Protein AF-0000000078041064 (afdb_homodimer)

Foldseek 3Di:
DKKKKDKFFDALPDDCVVVLVVCVVCVQVCAPQPQWPKKFFWWDHVVVPDPTTMTMIMTDGNDDVSVCCCVPVCVCVVVCVPRNDGDMDMWDWPDKDAAPVNQLFFKKKKDKDAQDDDPDCVPPPQDDDADDQWRIWIWTADVVRRMIIIITTGNDDDDDDPRMGMITTSGMHD/DKKKKDKFFDALPDDCVVVLVVCVVCVQVCAPQPQWPKKFFWWDHVVVPDPTTMTMIMTDGNDDVSVCCCVPVCVCVVVCVPRNDGDMDMWDWPDKDAAPVNQLFFKKKKDKDAQDDDPDCVPPPQDDDADDQWRIWIWTADVVRRMIIIITTGNDDDDDDPRMDMITTSGMHD

Organism: NCBI:txid764290

Radius of gyration: 21.57 Å; Cα contacts (8 Å, |Δi|>4): 788; chains: 2; bounding box: 42×61×49 Å

pLDDT: mean 96.87, std 2.4, range [86.88, 98.94]

Solvent-accessible surface area (backbone atoms only — not comparable to full-atom values): 18242 Å² total; per-residue (Å²): 68,40,34,37,35,38,78,40,80,41,58,82,82,55,66,62,63,55,57,53,50,50,42,71,74,48,43,70,76,48,43,64,38,66,42,45,58,33,35,39,40,26,33,26,42,38,94,78,74,38,95,43,21,32,48,40,39,40,36,36,24,64,37,34,65,30,53,48,42,39,54,37,62,45,64,40,20,60,51,25,63,76,72,42,76,70,53,34,43,62,24,46,35,78,44,78,47,70,45,96,63,33,85,58,41,34,24,36,36,43,39,74,39,76,57,72,88,54,62,56,39,50,80,55,80,78,78,79,83,83,55,89,79,43,28,29,36,40,29,28,34,29,56,51,76,29,34,36,39,40,38,40,26,15,59,58,84,71,84,85,51,88,90,39,46,65,28,42,44,78,45,75,22,67,67,39,36,38,35,38,78,40,82,41,58,84,82,54,67,64,63,56,57,54,50,51,42,71,74,49,43,70,74,47,44,62,39,67,43,45,58,33,37,39,40,27,34,27,42,38,94,75,72,39,95,42,22,31,49,40,39,39,35,35,23,64,37,35,66,31,53,48,42,38,53,38,62,46,66,40,23,60,51,26,64,74,73,41,76,69,54,34,42,62,23,44,34,78,44,78,47,70,46,95,62,33,84,57,40,34,24,37,34,43,39,75,42,78,56,71,87,54,62,56,39,52,80,55,80,76,77,77,84,82,54,88,78,43,28,29,37,41,29,27,34,27,56,51,76,30,34,36,40,40,38,39,25,16,59,58,85,70,84,85,50,89,89,38,48,65,29,41,45,78,45,75,24,67

Nearest PDB structures (foldseek):
  3bgu-assembly1_A  TM=6.577E-01  e=6.440E-01  Thermobifida fusca YX
  5b0e-assembly1_A  TM=5.301E-01  e=2.587E-01  Cannabis sativa
  5b08-assembly1_A  TM=5.324E-01  e=4.575E-01  Cannabis sativa
  1q53-assembly1_B  TM=5.868E-01  e=1.697E+00  Arabidopsis thaliana
  4cyu-assembly1_A  TM=3.128E-01  e=1.796E+00  Staphylococcus aureus

InterPro domains:
  IPR032349 Protein of unknown function DUF4865 [PF16157] (1-173)

Secondary structure (DSSP, 8-state):
-EEEE--EEE-TT--THHHHHHHHHHGGGGTT-TTEEEEEEEEE-GGGT-SSEEE--EEEESSHHHHHHHHHSSTTHHHHHHH-S---EEEEEEEEEE-TTGGG--EEEEEEEE----S-STTS----PPPTTEEEEEEEEETTTTEEEEEEEESSPPPP-TT-EEEEEEEEE-/-EEEE--EEE-TT--THHHHHHHHHHGGGGTT-TTEEEEEEEEE-GGGT-SSEEE--EEEESSHHHHHHHHHSSTTHHHHHHH-S---EEEEEEEEEE-TTGGG--EEEEEEEE----S-STTS----PPPTTEEEEEEEEETTTTEEEEEEEESSPPPP-TT-EEEEEEEEE-

Sequence (348 aa):
MQAMQYHITLPSDYDMVIIRQRVGQTGHLMDGFPGLLFKAFLIGEKAQGEQHNSYCPLYVWQDDKGMTDFIFNGYFDNILRDFGWRPIEIGVTASVVLKENFEASKFVTLEVIDIASTESLESFPLHEKIQEEELGKVISYNPDKWKKNIFTFYADKPQKQENIQLFEILHISRMQAMQYHITLPSDYDMVIIRQRVGQTGHLMDGFPGLLFKAFLIGEKAQGEQHNSYCPLYVWQDDKGMTDFIFNGYFDNILRDFGWRPIEIGVTASVVLKENFEASKFVTLEVIDIASTESLESFPLHEKIQEEELGKVISYNPDKWKKNIFTFYADKPQKQENIQLFEILHISR

Structure (mmCIF, N/CA/C/O backbone):
data_AF-0000000078041064-model_v1
#
loop_
_entity.id
_entity.type
_entity.pdbx_description
1 polymer 'Petrobactin biosynthesis protein AsbA'
#
loop_
_atom_site.group_PDB
_atom_site.id
_atom_site.type_symbol
_atom_site.label_atom_id
_atom_site.label_alt_id
_atom_site.label_comp_id
_atom_site.label_asym_id
_atom_site.label_entity_id
_atom_site.label_seq_id
_atom_site.pdbx_PDB_ins_code
_atom_site.Cartn_x
_atom_site.Cartn_y
_atom_site.Cartn_z
_atom_site.occupancy
_atom_site.B_iso_or_equiv
_atom_site.auth_seq_id
_atom_site.auth_comp_id
_atom_site.auth_asym_id
_atom_site.auth_atom_id
_atom_site.pdbx_PDB_model_num
ATOM 1 N N . MET A 1 1 ? -5.543 5.832 -6.168 1 95.5 1 MET A N 1
ATOM 2 C CA . MET A 1 1 ? -4.582 6.738 -5.547 1 95.5 1 MET A CA 1
ATOM 3 C C . MET A 1 1 ? -3.955 6.102 -4.312 1 95.5 1 MET A C 1
ATOM 5 O O . MET A 1 1 ? -4.492 5.133 -3.766 1 95.5 1 MET A O 1
ATOM 9 N N . GLN A 1 2 ? -2.732 6.598 -3.969 1 96.75 2 GLN A N 1
ATOM 10 C CA . GLN A 1 2 ? -1.995 6.09 -2.816 1 96.75 2 GLN A CA 1
ATOM 11 C C . GLN A 1 2 ? -1.749 7.195 -1.791 1 96.75 2 GLN A C 1
ATOM 13 O O . GLN A 1 2 ? -1.342 8.305 -2.148 1 96.75 2 GLN A O 1
ATOM 18 N N . ALA A 1 3 ? -2.148 6.875 -0.632 1 98.44 3 ALA A N 1
ATOM 19 C CA . ALA A 1 3 ? -1.744 7.746 0.47 1 98.44 3 ALA A CA 1
ATOM 20 C C . ALA A 1 3 ? -0.391 7.324 1.035 1 98.44 3 ALA A C 1
ATOM 22 O O . ALA A 1 3 ? -0.109 6.129 1.16 1 98.44 3 ALA A O 1
ATOM 23 N N . MET A 1 4 ? 0.411 8.227 1.306 1 98.62 4 MET A N 1
ATOM 24 C CA . MET A 1 4 ? 1.755 8.016 1.835 1 98.62 4 MET A CA 1
ATOM 25 C C . MET A 1 4 ? 2.047 8.969 2.988 1 98.62 4 MET A C 1
ATOM 27 O O . MET A 1 4 ? 1.776 10.164 2.891 1 98.62 4 MET A O 1
ATOM 31 N N . GLN A 1 5 ? 2.506 8.43 4.074 1 98.69 5 GLN A N 1
ATOM 32 C CA . GLN A 1 5 ? 2.84 9.258 5.227 1 98.69 5 GLN A CA 1
ATOM 33 C C . GLN A 1 5 ? 4.023 8.68 5.996 1 98.69 5 GLN A C 1
ATOM 35 O O . GLN A 1 5 ? 4.148 7.461 6.129 1 98.69 5 GLN A O 1
ATOM 40 N N . TYR A 1 6 ? 4.883 9.5 6.418 1 98.12 6 TYR A N 1
ATOM 41 C CA . TYR A 1 6 ? 5.879 9.094 7.402 1 98.12 6 TYR A CA 1
ATOM 42 C C . TYR A 1 6 ? 5.832 10 8.633 1 98.12 6 TYR A C 1
ATOM 44 O O . TYR A 1 6 ? 5.418 11.156 8.539 1 98.12 6 TYR A O 1
ATOM 52 N N . HIS A 1 7 ? 6.184 9.43 9.734 1 97.69 7 HIS A N 1
ATOM 53 C CA . HIS A 1 7 ? 6.082 10.109 11.023 1 97.69 7 HIS A CA 1
ATOM 54 C C . HIS A 1 7 ? 7.461 10.352 11.625 1 97.69 7 HIS A C 1
ATOM 56 O O . HIS A 1 7 ? 8.227 9.414 11.828 1 97.69 7 HIS A O 1
ATOM 62 N N . ILE A 1 8 ? 7.723 11.586 11.883 1 98 8 ILE A N 1
ATOM 63 C CA . ILE A 1 8 ? 8.953 11.977 12.555 1 98 8 ILE A CA 1
ATOM 64 C C . ILE A 1 8 ? 8.625 12.555 13.93 1 98 8 ILE A C 1
ATOM 66 O O . ILE A 1 8 ? 8.094 13.664 14.031 1 98 8 ILE A O 1
ATOM 70 N N . THR A 1 9 ? 8.93 11.781 14.953 1 97.94 9 THR A N 1
ATOM 71 C CA . THR A 1 9 ? 8.797 12.289 16.312 1 97.94 9 THR A CA 1
ATOM 72 C C . THR A 1 9 ? 10.023 13.109 16.703 1 97.94 9 THR A C 1
ATOM 74 O O . THR A 1 9 ? 11.156 12.68 16.484 1 97.94 9 THR A O 1
ATOM 77 N N . LEU A 1 10 ? 9.75 14.25 17.25 1 97.94 10 LEU A N 1
ATOM 78 C CA . LEU A 1 10 ? 10.82 15.164 17.625 1 97.94 10 LEU A CA 1
ATOM 79 C C . LEU A 1 10 ? 10.859 15.352 19.141 1 97.94 10 LEU A C 1
ATOM 81 O O . LEU A 1 10 ? 9.836 15.227 19.812 1 97.94 10 LEU A O 1
ATOM 85 N N . PRO A 1 11 ? 12.055 15.633 19.672 1 96.31 11 PRO A N 1
ATOM 86 C CA . PRO A 1 11 ? 12.164 15.891 21.109 1 96.31 11 PRO A CA 1
ATOM 87 C C . PRO A 1 11 ? 11.242 17.016 21.578 1 96.31 11 PRO A C 1
ATOM 89 O O . PRO A 1 11 ? 10.922 17.922 20.797 1 96.31 11 PRO A O 1
ATOM 92 N N . SER A 1 12 ? 10.859 16.922 22.844 1 95.38 12 SER A N 1
ATOM 93 C CA . SER A 1 12 ? 9.938 17.906 23.391 1 95.38 12 SER A CA 1
ATOM 94 C C . SER A 1 12 ? 10.531 19.312 23.359 1 95.38 12 SER A C 1
ATOM 96 O O . SER A 1 12 ? 9.797 20.297 23.312 1 95.38 12 SER A O 1
ATOM 98 N N . ASP A 1 13 ? 11.836 19.359 23.438 1 95.88 13 ASP A N 1
ATOM 99 C CA . ASP A 1 13 ? 12.5 20.656 23.469 1 95.88 13 ASP A CA 1
ATOM 100 C C . ASP A 1 13 ? 13 21.062 22.094 1 95.88 13 ASP A C 1
ATOM 102 O O . ASP A 1 13 ? 13.758 22.031 21.953 1 95.88 13 ASP A O 1
ATOM 106 N N . TYR A 1 14 ? 12.695 20.234 21.094 1 97.62 14 TYR A N 1
ATOM 107 C CA . TYR A 1 14 ? 13.062 20.609 19.734 1 97.62 14 TYR A CA 1
ATOM 108 C C . TYR A 1 14 ? 12.453 21.953 19.344 1 97.62 14 TYR A C 1
ATOM 110 O O . TYR A 1 14 ? 11.281 22.219 19.625 1 97.62 14 TYR A O 1
ATOM 118 N N . ASP A 1 15 ? 13.203 22.859 18.766 1 97.56 15 ASP A N 1
ATOM 119 C CA . ASP A 1 15 ? 12.711 24.156 18.297 1 97.56 15 ASP A CA 1
ATOM 120 C C . ASP A 1 15 ? 11.906 24 17 1 97.56 15 ASP A C 1
ATOM 122 O O . ASP A 1 15 ? 12.477 23.938 15.914 1 97.56 15 ASP A O 1
ATOM 126 N N . MET A 1 16 ? 10.641 24.047 17.078 1 97.94 16 MET A N 1
ATOM 127 C CA . MET A 1 16 ? 9.75 23.781 15.953 1 97.94 16 MET A CA 1
ATOM 128 C C . MET A 1 16 ? 9.805 24.891 14.922 1 97.94 16 MET A C 1
ATOM 130 O O . MET A 1 16 ? 9.336 24.734 13.797 1 97.94 16 MET A O 1
ATOM 134 N N . VAL A 1 17 ? 10.414 26.016 15.25 1 98.12 17 VAL A N 1
ATOM 135 C CA . VAL A 1 17 ? 10.641 27.094 14.289 1 98.12 17 VAL A CA 1
ATOM 136 C C . VAL A 1 17 ? 11.5 26.594 13.141 1 98.12 17 VAL A C 1
ATOM 138 O O . VAL A 1 17 ? 11.32 27 11.992 1 98.12 17 VAL A O 1
ATOM 141 N N . ILE A 1 18 ? 12.359 25.672 13.43 1 98.12 18 ILE A N 1
ATOM 142 C CA . ILE A 1 18 ? 13.242 25.109 12.422 1 98.12 18 ILE A CA 1
ATOM 143 C C . ILE A 1 18 ? 12.422 24.406 11.344 1 98.12 18 ILE A C 1
ATOM 145 O O . ILE A 1 18 ? 12.672 24.578 10.148 1 98.12 18 ILE A O 1
ATOM 149 N N . ILE A 1 19 ? 11.445 23.641 11.727 1 98.25 19 ILE A N 1
ATOM 150 C CA . ILE A 1 19 ? 10.594 22.938 10.766 1 98.25 19 ILE A CA 1
ATOM 151 C C . ILE A 1 19 ? 9.781 23.953 9.969 1 98.25 19 ILE A C 1
ATOM 153 O O . ILE A 1 19 ? 9.648 23.828 8.75 1 98.25 19 ILE A O 1
ATOM 157 N N . ARG A 1 20 ? 9.211 24.969 10.672 1 98.5 20 ARG A N 1
ATOM 158 C CA . ARG A 1 20 ? 8.414 25.984 10.016 1 98.5 20 ARG A CA 1
ATOM 159 C C . ARG A 1 20 ? 9.234 26.719 8.953 1 98.5 20 ARG A C 1
ATOM 161 O O . ARG A 1 20 ? 8.75 26.969 7.852 1 98.5 20 ARG A O 1
ATOM 168 N N . GLN A 1 21 ? 10.469 27.016 9.297 1 98.31 21 GLN A N 1
ATOM 169 C CA . GLN A 1 21 ? 11.352 27.703 8.359 1 98.31 21 GLN A CA 1
ATOM 170 C C . GLN A 1 21 ? 11.695 26.812 7.172 1 98.31 21 GLN A C 1
ATOM 172 O O . GLN A 1 21 ? 11.688 27.266 6.023 1 98.31 21 GLN A O 1
ATOM 177 N N . ARG A 1 22 ? 12.008 25.562 7.484 1 97.06 22 ARG A N 1
ATOM 178 C CA . ARG A 1 22 ? 12.297 24.609 6.426 1 97.06 22 ARG A CA 1
ATOM 179 C C . ARG A 1 22 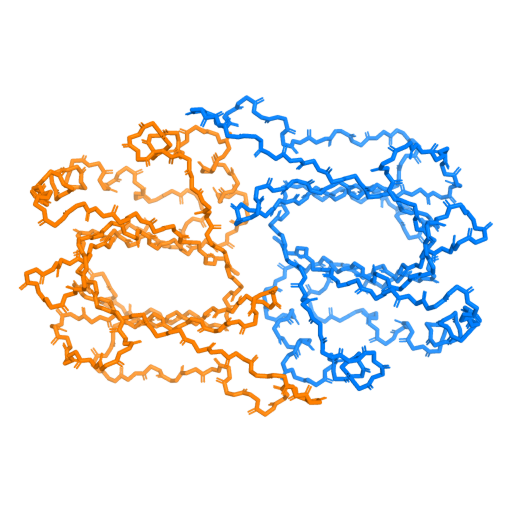? 11.156 24.547 5.414 1 97.06 22 ARG A C 1
ATOM 181 O O . ARG A 1 22 ? 11.383 24.641 4.207 1 97.06 22 ARG A O 1
ATOM 188 N N . VAL A 1 23 ? 9.945 24.422 5.887 1 98.25 23 VAL A N 1
ATOM 189 C CA . VAL A 1 23 ? 8.781 24.297 5.023 1 98.25 23 VAL A CA 1
ATOM 190 C C . VAL A 1 23 ? 8.516 25.609 4.305 1 98.25 23 VAL A C 1
ATOM 192 O O . VAL A 1 23 ? 8.172 25.625 3.121 1 98.25 23 VAL A O 1
ATOM 195 N N . GLY A 1 24 ? 8.625 26.703 5.027 1 98.12 24 GLY A N 1
ATOM 196 C CA . GLY A 1 24 ? 8.477 28 4.41 1 98.12 24 GLY A CA 1
ATOM 197 C C . GLY A 1 24 ? 9.406 28.219 3.234 1 98.12 24 GLY A C 1
ATOM 198 O O . GLY A 1 24 ? 9.031 28.844 2.242 1 98.12 24 GLY A O 1
ATOM 199 N N . GLN A 1 25 ? 10.594 27.656 3.27 1 97.25 25 GLN A N 1
ATOM 200 C CA . GLN A 1 25 ? 11.625 27.875 2.26 1 97.25 25 GLN A CA 1
ATOM 201 C C . GLN A 1 25 ? 11.5 26.859 1.123 1 97.25 25 GLN A C 1
ATOM 203 O O . GLN A 1 25 ? 11.828 27.172 -0.026 1 97.25 25 GLN A O 1
ATOM 208 N N . THR A 1 26 ? 10.984 25.625 1.499 1 96.12 26 THR A N 1
ATOM 209 C CA . THR A 1 26 ? 11.148 24.578 0.501 1 96.12 26 THR A CA 1
ATOM 210 C C . THR A 1 26 ? 9.797 23.969 0.142 1 96.12 26 THR A C 1
ATOM 212 O O . THR A 1 26 ? 9.703 23.156 -0.781 1 96.12 26 THR A O 1
ATOM 215 N N . GLY A 1 27 ? 8.766 24.344 0.894 1 97 27 GLY A N 1
ATOM 216 C CA . GLY A 1 27 ? 7.469 23.719 0.647 1 97 27 GLY A CA 1
ATOM 217 C C . GLY A 1 27 ? 7.012 23.859 -0.792 1 97 27 GLY A C 1
ATOM 218 O O . GLY A 1 27 ? 6.504 22.891 -1.379 1 97 27 GLY A O 1
ATOM 219 N N . HIS A 1 28 ? 7.277 25 -1.454 1 97.12 28 HIS A N 1
ATOM 220 C CA . HIS A 1 28 ? 6.801 25.312 -2.795 1 97.12 28 HIS A CA 1
ATOM 221 C C . HIS A 1 28 ? 7.453 24.422 -3.842 1 97.12 28 HIS A C 1
ATOM 223 O O . HIS A 1 28 ? 6.961 24.312 -4.969 1 97.12 28 HIS A O 1
ATOM 229 N N . LEU A 1 29 ? 8.547 23.75 -3.502 1 96.5 29 LEU A N 1
ATOM 230 C CA . LEU A 1 29 ? 9.258 22.891 -4.445 1 96.5 29 LEU A CA 1
ATOM 231 C C . LEU A 1 29 ? 8.406 21.688 -4.828 1 96.5 29 LEU A C 1
ATOM 233 O O . LEU A 1 29 ? 8.648 21.047 -5.855 1 96.5 29 LEU A O 1
ATOM 237 N N . MET A 1 30 ? 7.379 21.344 -4.023 1 97.56 30 MET A N 1
ATOM 238 C CA . MET A 1 30 ? 6.516 20.203 -4.301 1 97.56 30 MET A CA 1
ATOM 239 C C . MET A 1 30 ? 5.297 20.625 -5.109 1 97.56 30 MET A C 1
ATOM 241 O O . MET A 1 30 ? 4.5 19.781 -5.523 1 97.56 30 MET A O 1
ATOM 245 N N . ASP A 1 31 ? 5.145 21.969 -5.324 1 98.19 31 ASP A N 1
ATOM 246 C CA . ASP A 1 31 ? 4.027 22.438 -6.141 1 98.19 31 ASP A CA 1
ATOM 247 C C . ASP A 1 31 ? 4.129 21.906 -7.566 1 98.19 31 ASP A C 1
ATOM 249 O O . ASP A 1 31 ? 5.156 22.078 -8.227 1 98.19 31 ASP A O 1
ATOM 253 N N . GLY A 1 32 ? 3.098 21.25 -8.039 1 97.38 32 GLY A N 1
ATOM 254 C CA . GLY A 1 32 ? 3.059 20.766 -9.414 1 97.38 32 GLY A CA 1
ATOM 255 C C . GLY A 1 32 ? 3.883 19.5 -9.625 1 97.38 32 GLY A C 1
ATOM 256 O O . GLY A 1 32 ? 4.191 19.141 -10.758 1 97.38 32 GLY A O 1
ATOM 257 N N . PHE A 1 33 ? 4.297 18.891 -8.555 1 97.81 33 PHE A N 1
ATOM 258 C CA . PHE A 1 33 ? 5.062 17.656 -8.711 1 97.81 33 PHE A CA 1
ATOM 259 C C . PHE A 1 33 ? 4.27 16.609 -9.492 1 97.81 33 PHE A C 1
ATOM 261 O O . PHE A 1 33 ? 3.111 16.344 -9.164 1 97.81 33 PHE A O 1
ATOM 268 N N . PRO A 1 34 ? 4.887 16.031 -10.492 1 97.62 34 PRO A N 1
ATOM 269 C CA . PRO A 1 34 ? 4.141 15.109 -11.352 1 97.62 34 PRO A CA 1
ATOM 270 C C . PRO A 1 34 ? 3.502 13.961 -10.562 1 97.62 34 PRO A C 1
ATOM 272 O O . PRO A 1 34 ? 4.18 13.305 -9.773 1 97.62 34 PRO A O 1
ATOM 275 N N . GLY A 1 35 ? 2.197 13.781 -10.812 1 97.5 35 GLY A N 1
ATOM 276 C CA . GLY A 1 35 ? 1.48 12.656 -10.234 1 97.5 35 GLY A CA 1
ATOM 277 C C . GLY A 1 35 ? 0.995 12.93 -8.82 1 97.5 35 GLY A C 1
ATOM 278 O O . GLY A 1 35 ? 0.331 12.078 -8.219 1 97.5 35 GLY A O 1
ATOM 279 N N . LEU A 1 36 ? 1.337 14.039 -8.266 1 98.25 36 LEU A N 1
ATOM 280 C CA . LEU A 1 36 ? 0.938 14.398 -6.906 1 98.25 36 LEU A CA 1
ATOM 281 C C . LEU A 1 36 ? -0.43 15.07 -6.906 1 98.25 36 LEU A C 1
ATOM 283 O O . LEU A 1 36 ? -0.639 16.062 -7.609 1 98.25 36 LEU A O 1
ATOM 287 N N . LEU A 1 37 ? -1.385 14.469 -6.207 1 98.56 37 LEU A N 1
ATOM 288 C CA . LEU A 1 37 ? -2.631 15.195 -5.988 1 98.56 37 LEU A CA 1
ATOM 289 C C . LEU A 1 37 ? -2.426 16.359 -5.016 1 98.56 37 LEU A C 1
ATOM 291 O O . LEU A 1 37 ? -2.746 17.5 -5.332 1 98.56 37 LEU A O 1
ATOM 295 N N . PHE A 1 38 ? -1.841 16.016 -3.826 1 98.75 38 PHE A N 1
ATOM 296 C CA . PHE A 1 38 ? -1.402 17.062 -2.918 1 98.75 38 PHE A CA 1
ATOM 297 C C . PHE A 1 38 ? -0.439 16.516 -1.873 1 98.75 38 PHE A C 1
ATOM 299 O O . PHE A 1 38 ? -0.372 15.305 -1.664 1 98.75 38 PHE A O 1
ATOM 306 N N . LYS A 1 39 ? 0.346 17.328 -1.323 1 98.81 39 LYS A N 1
ATOM 307 C CA . LYS A 1 39 ? 1.135 17.125 -0.113 1 98.81 39 LYS A CA 1
ATOM 308 C C . LYS A 1 39 ? 0.769 18.125 0.968 1 98.81 39 LYS A C 1
ATOM 310 O O . LYS A 1 39 ? 0.708 19.328 0.705 1 98.81 39 LYS A O 1
ATOM 315 N N . ALA A 1 40 ? 0.437 17.703 2.156 1 98.94 40 ALA A N 1
ATOM 316 C CA . ALA A 1 40 ? 0.242 18.562 3.324 1 98.94 40 ALA A CA 1
ATOM 317 C C . ALA A 1 40 ? 1.405 18.422 4.301 1 98.94 40 ALA A C 1
ATOM 319 O O . ALA A 1 40 ? 1.693 17.328 4.785 1 98.94 40 ALA A O 1
ATOM 320 N N . PHE A 1 41 ? 2.08 19.531 4.512 1 98.88 41 PHE A N 1
ATOM 321 C CA . PHE A 1 41 ? 3.16 19.578 5.492 1 98.88 41 PHE A CA 1
ATOM 322 C C . PHE A 1 41 ? 2.605 19.719 6.902 1 98.88 41 PHE A C 1
ATOM 324 O O . PHE A 1 41 ? 2.166 20.797 7.297 1 98.88 41 PHE A O 1
ATOM 331 N N . LEU A 1 42 ? 2.717 18.625 7.664 1 98.88 42 LEU A N 1
ATOM 332 C CA . LEU A 1 42 ? 1.982 18.547 8.922 1 98.88 42 LEU A CA 1
ATOM 333 C C . LEU A 1 42 ? 2.938 18.547 10.109 1 98.88 42 LEU A C 1
ATOM 335 O O . LEU A 1 42 ? 3.938 17.828 10.109 1 98.88 42 LEU A O 1
ATOM 339 N N . ILE A 1 43 ? 2.594 19.328 11.133 1 98.81 43 ILE A N 1
ATOM 340 C CA . ILE A 1 43 ? 3.326 19.266 12.391 1 98.81 43 ILE A CA 1
ATOM 341 C C . ILE A 1 43 ? 2.352 19.062 13.547 1 98.81 43 ILE A C 1
ATOM 343 O O . ILE A 1 43 ? 1.227 19.562 13.516 1 98.81 43 ILE A O 1
ATOM 347 N N . GLY A 1 44 ? 2.703 18.266 14.445 1 97.81 44 GLY A N 1
ATOM 348 C CA . GLY A 1 44 ? 2.104 18.172 15.766 1 97.81 44 GLY A CA 1
ATOM 349 C C . GLY A 1 44 ? 2.977 18.781 16.859 1 97.81 44 GLY A C 1
ATOM 350 O O . GLY A 1 44 ? 4.191 18.578 16.859 1 97.81 44 GLY A O 1
ATOM 351 N N . GLU A 1 45 ? 2.414 19.547 17.719 1 96.12 45 GLU A N 1
ATOM 352 C CA . GLU A 1 45 ? 3.215 20.188 18.766 1 96.12 45 GLU A CA 1
ATOM 353 C C . GLU A 1 45 ? 2.707 19.828 20.156 1 96.12 45 GLU A C 1
ATOM 355 O O . GLU A 1 45 ? 1.505 19.891 20.422 1 96.12 45 GLU A O 1
ATOM 360 N N . LYS A 1 46 ? 3.607 19.531 20.969 1 94.25 46 LYS A N 1
ATOM 361 C CA . LYS A 1 46 ? 3.283 19.266 22.359 1 94.25 46 LYS A CA 1
ATOM 362 C C . LYS A 1 46 ? 2.588 20.469 23 1 94.25 46 LYS A C 1
ATOM 364 O O . LYS A 1 46 ? 1.624 20.297 23.75 1 94.25 46 LYS A O 1
ATOM 369 N N . ALA A 1 47 ? 3.016 21.625 22.734 1 90.88 47 ALA A N 1
ATOM 370 C CA . ALA A 1 47 ? 2.459 22.859 23.281 1 90.88 47 ALA A CA 1
ATOM 371 C C . ALA A 1 47 ? 0.991 23.016 22.891 1 90.88 47 ALA A C 1
ATOM 373 O O . ALA A 1 47 ? 0.246 23.75 23.547 1 90.88 47 ALA A O 1
ATOM 374 N N . GLN A 1 48 ? 0.576 22.297 21.891 1 88.12 48 GLN A N 1
ATOM 375 C CA . GLN A 1 48 ? -0.8 22.391 21.422 1 88.12 48 GLN A CA 1
ATOM 376 C C . GLN A 1 48 ? -1.613 21.172 21.859 1 88.12 48 GLN A C 1
ATOM 378 O O . GLN A 1 48 ? -2.711 20.938 21.344 1 88.12 48 GLN A O 1
ATOM 383 N N . GLY A 1 49 ? -1.03 20.344 22.688 1 88.75 49 GLY A N 1
ATOM 384 C CA . GLY A 1 49 ? -1.805 19.281 23.297 1 88.75 49 GLY A CA 1
ATOM 385 C C . GLY A 1 49 ? -1.408 17.891 22.797 1 88.75 49 GLY A C 1
ATOM 386 O O . GLY A 1 49 ? -1.948 16.891 23.25 1 88.75 49 GLY A O 1
ATOM 387 N N . GLU A 1 50 ? -0.482 17.922 21.859 1 93.44 50 GLU A N 1
ATOM 388 C CA . GLU A 1 50 ? -0.024 16.609 21.391 1 93.44 50 GLU A CA 1
ATOM 389 C C . GLU A 1 50 ? 0.957 15.984 22.375 1 93.44 50 GLU A C 1
ATOM 391 O O . GLU A 1 50 ? 1.521 16.688 23.219 1 93.44 50 GLU A O 1
ATOM 396 N N . GLN A 1 51 ? 1.165 14.695 22.312 1 92.25 51 GLN A N 1
ATOM 397 C CA . GLN A 1 51 ? 2.055 13.984 23.219 1 92.25 51 GLN A CA 1
ATOM 398 C C . GLN A 1 51 ? 3.516 14.344 22.953 1 92.25 51 GLN A C 1
ATOM 400 O O . GLN A 1 51 ? 4.332 14.375 23.875 1 92.25 51 GLN A O 1
ATOM 405 N N . HIS A 1 52 ? 3.777 14.539 21.656 1 95.62 52 HIS A N 1
ATOM 406 C CA . HIS A 1 52 ? 5.133 14.883 21.25 1 95.62 52 HIS A CA 1
ATOM 407 C C . HIS A 1 52 ? 5.121 15.867 20.078 1 95.62 52 HIS A C 1
ATOM 409 O O . HIS A 1 52 ? 4.098 16.031 19.406 1 95.62 52 HIS A O 1
ATOM 415 N N . ASN A 1 53 ? 6.289 16.594 19.984 1 97.94 53 ASN A N 1
ATOM 416 C CA . ASN A 1 53 ? 6.508 17.281 18.719 1 97.94 53 ASN A CA 1
ATOM 417 C C . ASN A 1 53 ? 6.695 16.312 17.562 1 97.94 53 ASN A C 1
ATOM 419 O O . ASN A 1 53 ? 7.297 15.242 17.734 1 97.94 53 ASN A O 1
ATOM 423 N N . SER A 1 54 ? 6.109 16.719 16.422 1 98.44 54 SER A N 1
ATOM 424 C CA . SER A 1 54 ? 6.242 15.797 15.305 1 98.44 54 SER A CA 1
ATOM 425 C C . SER A 1 54 ? 6.152 16.531 13.969 1 98.44 54 SER A C 1
ATOM 427 O O . SER A 1 54 ? 5.637 17.641 13.906 1 98.44 54 SER A O 1
ATOM 429 N N . TYR A 1 55 ? 6.816 16.031 13 1 98.56 55 TYR A N 1
ATOM 430 C CA . TYR A 1 55 ? 6.723 16.375 11.578 1 98.56 55 TYR A CA 1
ATOM 431 C C . TYR A 1 55 ? 6.258 15.18 10.758 1 98.56 55 TYR A C 1
ATOM 433 O O . TYR A 1 55 ? 6.988 14.203 10.602 1 98.56 55 TYR A O 1
ATOM 441 N N . CYS A 1 56 ? 4.965 15.242 10.18 1 98.31 56 CYS A N 1
ATOM 442 C CA . CYS A 1 56 ? 4.312 14.07 9.617 1 98.31 56 CYS A CA 1
ATOM 443 C C . CYS A 1 56 ? 3.639 14.398 8.297 1 98.31 56 CYS A C 1
ATOM 445 O O . CYS A 1 56 ? 2.424 14.242 8.156 1 98.31 56 CYS A O 1
ATOM 447 N N . PRO A 1 57 ? 4.434 14.734 7.285 1 98.69 57 PRO A N 1
ATOM 448 C CA . PRO A 1 57 ? 3.791 15.086 6.02 1 98.69 57 PRO A CA 1
ATOM 449 C C . PRO A 1 57 ? 2.932 13.961 5.453 1 98.69 57 PRO A C 1
ATOM 451 O O . PRO A 1 57 ? 3.281 12.789 5.59 1 98.69 57 PRO A O 1
ATOM 454 N N . LEU A 1 58 ? 1.785 14.359 4.871 1 98.88 58 LEU A N 1
ATOM 455 C CA . LEU A 1 58 ? 0.886 13.453 4.164 1 98.88 58 LEU A CA 1
ATOM 456 C C . LEU A 1 58 ? 0.939 13.703 2.66 1 98.88 58 LEU A C 1
ATOM 458 O O . LEU A 1 58 ? 0.863 14.844 2.211 1 98.88 58 LEU A O 1
ATOM 462 N N . TYR A 1 59 ? 1.131 12.672 1.902 1 98.88 59 TYR A N 1
ATOM 463 C CA . TYR A 1 59 ? 1.045 12.711 0.447 1 98.88 59 TYR A CA 1
ATOM 464 C C . TYR A 1 59 ? -0.139 11.898 -0.054 1 98.88 59 TYR A C 1
ATOM 466 O O . TYR A 1 59 ? -0.405 10.805 0.451 1 98.88 59 TYR A O 1
ATOM 474 N N . VAL A 1 60 ? -0.845 12.43 -1.049 1 98.75 60 VAL A N 1
ATOM 475 C CA . VAL A 1 60 ? -1.778 11.648 -1.85 1 98.75 60 VAL A CA 1
ATOM 476 C C . VAL A 1 60 ? -1.354 11.68 -3.316 1 98.75 60 VAL A C 1
ATOM 478 O O . VAL A 1 60 ? -1.296 12.742 -3.932 1 98.75 60 VAL A O 1
ATOM 481 N N . TRP A 1 61 ? -1.036 10.492 -3.795 1 98.12 61 TRP A N 1
ATOM 482 C CA . TRP A 1 61 ? -0.508 10.359 -5.148 1 98.12 61 TRP A CA 1
ATOM 483 C C . TRP A 1 61 ? -1.587 9.875 -6.109 1 98.12 61 TRP A C 1
ATOM 485 O O . TRP A 1 61 ? -2.309 8.922 -5.809 1 98.12 61 TRP A O 1
ATOM 495 N N . GLN A 1 62 ? -1.635 10.5 -7.277 1 95.44 62 GLN A N 1
ATOM 496 C CA . GLN A 1 62 ? -2.57 10.094 -8.312 1 95.44 62 GLN A CA 1
ATOM 497 C C . GLN A 1 62 ? -2.049 8.875 -9.078 1 95.44 62 GLN A C 1
ATOM 499 O O . GLN A 1 62 ? -2.832 8.086 -9.602 1 95.44 62 GLN A O 1
ATOM 504 N N . ASP A 1 63 ? -0.759 8.82 -9.148 1 90.75 63 ASP A N 1
ATOM 505 C CA . ASP A 1 63 ? -0.212 7.684 -9.883 1 90.75 63 ASP A CA 1
ATOM 506 C C . ASP A 1 63 ? 1.064 7.164 -9.227 1 90.75 63 ASP A C 1
ATOM 508 O O . ASP A 1 63 ? 1.734 7.898 -8.492 1 90.75 63 ASP A O 1
ATOM 512 N N . ASP A 1 64 ? 1.414 5.984 -9.562 1 94 64 ASP A N 1
ATOM 513 C CA . ASP A 1 64 ? 2.521 5.277 -8.93 1 94 64 ASP A CA 1
ATOM 514 C C . ASP A 1 64 ? 3.867 5.836 -9.391 1 94 64 ASP A C 1
ATOM 516 O O . ASP A 1 64 ? 4.836 5.844 -8.625 1 94 64 ASP A O 1
ATOM 520 N N . LYS A 1 65 ? 3.877 6.297 -10.633 1 96.06 65 LYS A N 1
ATOM 521 C CA . LYS A 1 65 ? 5.152 6.773 -11.164 1 96.06 65 LYS A CA 1
ATOM 522 C C . LYS A 1 65 ? 5.664 7.973 -10.367 1 96.06 65 LYS A C 1
ATOM 524 O O . LYS A 1 65 ? 6.855 8.055 -10.062 1 96.06 65 LYS A O 1
ATOM 529 N N . GLY A 1 66 ? 4.805 8.953 -10.117 1 97 66 GLY A N 1
ATOM 530 C CA . GLY A 1 66 ? 5.207 10.102 -9.32 1 97 66 GLY A CA 1
ATOM 531 C C . GLY A 1 66 ? 5.738 9.719 -7.949 1 97 66 GLY A C 1
ATOM 532 O O . GLY A 1 66 ? 6.801 10.195 -7.539 1 97 66 GLY A O 1
ATOM 533 N N . MET A 1 67 ? 5.039 8.891 -7.246 1 97.81 67 MET A N 1
ATOM 534 C CA . MET A 1 67 ? 5.453 8.422 -5.926 1 97.81 67 MET A CA 1
ATOM 535 C C . MET A 1 67 ? 6.793 7.703 -6 1 97.81 67 MET A C 1
ATOM 537 O O . MET A 1 67 ? 7.684 7.953 -5.184 1 97.81 67 MET A O 1
ATOM 541 N N . THR A 1 68 ? 6.902 6.824 -6.984 1 98.12 68 THR A N 1
ATOM 542 C CA . THR A 1 68 ? 8.133 6.055 -7.172 1 98.12 68 THR A CA 1
ATOM 543 C C . THR A 1 68 ? 9.312 6.984 -7.43 1 98.12 68 THR A C 1
ATOM 545 O O . THR A 1 68 ? 10.375 6.824 -6.828 1 98.12 68 THR A O 1
ATOM 548 N N . ASP A 1 69 ? 9.109 7.957 -8.289 1 97.44 69 ASP A N 1
ATOM 549 C CA . ASP A 1 69 ? 10.164 8.93 -8.586 1 97.44 69 ASP A CA 1
ATOM 550 C C . ASP A 1 69 ? 10.555 9.711 -7.332 1 97.44 69 ASP A C 1
ATOM 552 O O . ASP A 1 69 ? 11.742 9.93 -7.078 1 97.44 69 ASP A O 1
ATOM 556 N N . PHE A 1 70 ? 9.586 10.148 -6.664 1 97.88 70 PHE A N 1
ATOM 557 C CA . PHE A 1 70 ? 9.844 10.914 -5.449 1 97.88 70 PHE A CA 1
ATOM 558 C C . PHE A 1 70 ? 10.727 10.125 -4.488 1 97.88 70 PHE A C 1
ATOM 560 O O . PHE A 1 70 ? 11.695 10.664 -3.947 1 97.88 70 PHE A O 1
ATOM 567 N N . ILE A 1 71 ? 10.398 8.852 -4.262 1 97.94 71 ILE A N 1
ATOM 568 C CA . ILE A 1 71 ? 11.094 8.031 -3.275 1 97.94 71 ILE A CA 1
ATOM 569 C C . ILE A 1 71 ? 12.469 7.645 -3.805 1 97.94 71 ILE A C 1
ATOM 571 O O . ILE A 1 71 ? 13.461 7.688 -3.07 1 97.94 71 ILE A O 1
ATOM 575 N N . PHE A 1 72 ? 12.578 7.348 -5.145 1 97.88 72 PHE A N 1
ATOM 576 C CA . PHE A 1 72 ? 13.766 6.625 -5.594 1 97.88 72 PHE A CA 1
ATOM 577 C C . PHE A 1 72 ? 14.609 7.488 -6.52 1 97.88 72 PHE A C 1
ATOM 579 O O . PHE A 1 72 ? 15.664 7.059 -6.988 1 97.88 72 PHE A O 1
ATOM 586 N N . ASN A 1 73 ? 14.133 8.648 -6.797 1 96.75 73 ASN A N 1
ATOM 587 C CA . ASN A 1 73 ? 14.922 9.5 -7.684 1 96.75 73 ASN A CA 1
ATOM 588 C C . ASN A 1 73 ? 15.484 10.711 -6.941 1 96.75 73 ASN A C 1
ATOM 590 O O . ASN A 1 73 ? 15.57 11.805 -7.5 1 96.75 73 ASN A O 1
ATOM 594 N N . GLY A 1 74 ? 15.719 10.578 -5.645 1 95.69 74 GLY A N 1
ATOM 595 C CA . GLY A 1 74 ? 16.562 11.523 -4.938 1 95.69 74 GLY A CA 1
ATOM 596 C C . GLY A 1 74 ? 15.773 12.57 -4.176 1 95.69 74 GLY A C 1
ATOM 597 O O . GLY A 1 74 ? 16.312 13.258 -3.307 1 95.69 74 GLY A O 1
ATOM 598 N N . TYR A 1 75 ? 14.5 12.727 -4.449 1 95.75 75 TYR A N 1
ATOM 599 C CA . TYR A 1 75 ? 13.711 13.773 -3.803 1 95.75 75 TYR A CA 1
ATOM 600 C C . TYR A 1 75 ? 13.516 13.469 -2.32 1 95.75 75 TYR A C 1
ATOM 602 O O . TYR A 1 75 ? 13.5 14.383 -1.494 1 95.75 75 TYR A O 1
ATOM 610 N N . PHE A 1 76 ? 13.438 12.227 -1.965 1 96.75 76 PHE A N 1
ATOM 611 C CA . PHE A 1 76 ? 13.219 11.812 -0.583 1 96.75 76 PHE A CA 1
ATOM 612 C C . PHE A 1 76 ? 14.523 11.836 0.205 1 96.75 76 PHE A C 1
ATOM 614 O O . PHE A 1 76 ? 14.516 11.773 1.436 1 96.75 76 PHE A O 1
ATOM 621 N N . ASP A 1 77 ? 15.625 12.016 -0.455 1 96.12 77 ASP A N 1
ATOM 622 C CA . ASP A 1 77 ? 16.938 11.906 0.177 1 96.12 77 ASP A CA 1
ATOM 623 C C . ASP A 1 77 ? 17.125 12.977 1.254 1 96.12 77 ASP A C 1
ATOM 625 O O . ASP A 1 77 ? 17.797 12.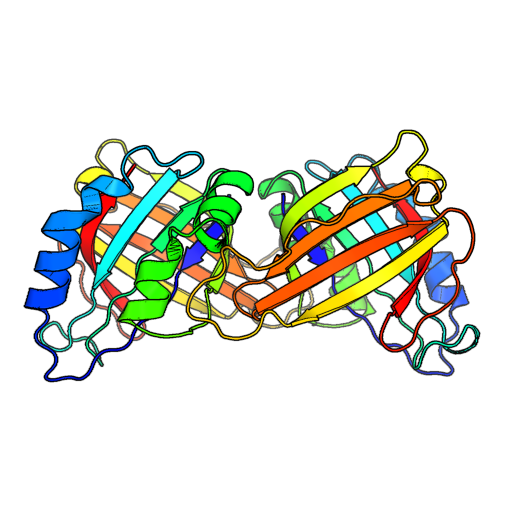742 2.256 1 96.12 77 ASP A O 1
ATOM 629 N N . ASN A 1 78 ? 16.547 14.125 1.072 1 93.31 78 ASN A N 1
ATOM 630 C CA . ASN A 1 78 ? 16.656 15.172 2.084 1 93.31 78 ASN A CA 1
ATOM 631 C C . ASN A 1 78 ? 16.031 14.727 3.41 1 93.31 78 ASN A C 1
ATOM 633 O O . ASN A 1 78 ? 16.547 15.07 4.48 1 93.31 78 ASN A O 1
ATOM 637 N N . ILE A 1 79 ? 14.914 13.984 3.348 1 95.44 79 ILE A N 1
ATOM 638 C CA . ILE A 1 79 ? 14.273 13.469 4.551 1 95.44 79 ILE A CA 1
ATOM 639 C C . ILE A 1 79 ? 15.172 12.422 5.203 1 95.44 79 ILE A C 1
ATOM 641 O O . ILE A 1 79 ? 15.375 12.445 6.418 1 95.44 79 ILE A O 1
ATOM 645 N N . LEU A 1 80 ? 15.727 11.555 4.391 1 95.44 80 LEU A N 1
ATOM 646 C CA . LEU A 1 80 ? 16.625 10.523 4.914 1 95.44 80 LEU A CA 1
ATOM 647 C C . LEU A 1 80 ? 17.828 11.156 5.594 1 95.44 80 LEU A C 1
ATOM 649 O O . LEU A 1 80 ? 18.203 10.758 6.699 1 95.44 80 LEU A O 1
ATOM 653 N N . ARG A 1 81 ? 18.422 12.117 5.004 1 94.06 81 ARG A N 1
ATOM 654 C CA . ARG A 1 81 ? 19.609 12.781 5.516 1 94.06 81 ARG A CA 1
ATOM 655 C C . ARG A 1 81 ? 19.297 13.547 6.801 1 94.06 81 ARG A C 1
ATOM 657 O O . ARG A 1 81 ? 20.047 13.453 7.773 1 94.06 81 ARG A O 1
ATOM 664 N N . ASP A 1 82 ? 18.203 14.25 6.781 1 94.06 82 ASP A N 1
ATOM 665 C CA . ASP A 1 82 ? 17.906 15.188 7.863 1 94.06 82 ASP A CA 1
ATOM 666 C C . ASP A 1 82 ? 17.266 14.477 9.047 1 94.06 82 ASP A C 1
ATOM 668 O O . ASP A 1 82 ? 17.469 14.875 10.203 1 94.06 82 ASP A O 1
ATOM 672 N N . PHE A 1 83 ? 16.484 13.406 8.766 1 95.81 83 PHE A N 1
ATOM 673 C CA . PHE A 1 83 ? 15.664 12.852 9.836 1 95.81 83 PHE A CA 1
ATOM 674 C C . PHE A 1 83 ? 15.93 11.359 10.008 1 95.81 83 PHE A C 1
ATOM 676 O O . PHE A 1 83 ? 15.391 10.734 10.922 1 95.81 83 PHE A O 1
ATOM 683 N N . GLY A 1 84 ? 16.719 10.773 9.109 1 95.31 84 GLY A N 1
ATOM 684 C CA . GLY A 1 84 ? 17.094 9.375 9.242 1 95.31 84 GLY A CA 1
ATOM 685 C C . GLY A 1 84 ? 16.156 8.438 8.516 1 95.31 84 GLY A C 1
ATOM 686 O O . GLY A 1 84 ? 15.102 8.859 8.023 1 95.31 84 GLY A O 1
ATOM 687 N N . TRP A 1 85 ? 16.609 7.215 8.484 1 96.19 85 TRP A N 1
ATOM 688 C CA . TRP A 1 85 ? 15.867 6.133 7.844 1 96.19 85 TRP A CA 1
ATOM 689 C C . TRP A 1 85 ? 14.602 5.801 8.625 1 96.19 85 TRP A C 1
ATOM 691 O O . TRP A 1 85 ? 14.633 5.691 9.852 1 96.19 85 TRP A O 1
ATOM 701 N N . ARG A 1 86 ? 13.484 5.762 7.98 1 95.25 86 ARG A N 1
ATOM 702 C CA . ARG A 1 86 ? 12.219 5.477 8.641 1 95.25 86 ARG A CA 1
ATOM 703 C C . ARG A 1 86 ? 11.219 4.852 7.672 1 95.25 86 ARG A C 1
ATOM 705 O O . ARG A 1 86 ? 11.312 5.062 6.461 1 95.25 86 ARG A O 1
ATOM 712 N N . PRO A 1 87 ? 10.312 4.098 8.219 1 97.25 87 PRO A N 1
ATOM 713 C CA . PRO A 1 87 ? 9.273 3.564 7.332 1 97.25 87 PRO A CA 1
ATOM 714 C C . PRO A 1 87 ? 8.375 4.656 6.746 1 97.25 87 PRO A C 1
ATOM 716 O O . PRO A 1 87 ? 8.172 5.695 7.379 1 97.25 87 PRO A O 1
ATOM 719 N N . ILE A 1 88 ? 7.969 4.422 5.559 1 98.38 88 ILE A N 1
ATOM 720 C CA . ILE A 1 88 ? 6.93 5.23 4.93 1 98.38 88 ILE A CA 1
ATOM 721 C C . ILE A 1 88 ? 5.621 4.441 4.879 1 98.38 88 ILE A C 1
ATOM 723 O O . ILE A 1 88 ? 5.508 3.463 4.141 1 98.38 88 ILE A O 1
ATOM 727 N N . GLU A 1 89 ? 4.664 4.863 5.633 1 98.56 89 GLU A N 1
ATOM 728 C CA . GLU A 1 89 ? 3.367 4.195 5.613 1 98.56 89 GLU A CA 1
ATOM 729 C C . GLU A 1 89 ? 2.619 4.488 4.316 1 98.56 89 GLU A C 1
ATOM 731 O O . GLU A 1 89 ? 2.639 5.617 3.818 1 98.56 89 GLU A O 1
ATOM 736 N N . ILE A 1 90 ? 2.004 3.443 3.781 1 98.44 90 ILE A N 1
ATOM 737 C CA . ILE A 1 90 ? 1.203 3.629 2.578 1 98.44 90 ILE A CA 1
ATOM 738 C C . ILE A 1 90 ? -0.203 3.078 2.803 1 98.44 90 ILE A C 1
ATOM 740 O O . ILE A 1 90 ? -0.415 2.246 3.688 1 98.44 90 ILE A O 1
ATOM 744 N N . GLY A 1 91 ? -1.146 3.598 2.096 1 98.12 91 GLY A N 1
ATOM 745 C CA . GLY A 1 91 ? -2.527 3.139 2.111 1 98.12 91 GLY A CA 1
ATOM 746 C C . GLY A 1 91 ? -3.234 3.33 0.783 1 98.12 91 GLY A C 1
ATOM 747 O O . GLY A 1 91 ? -2.924 4.262 0.037 1 98.12 91 GLY A O 1
ATOM 748 N N . VAL A 1 92 ? -4.141 2.451 0.561 1 97.94 92 VAL A N 1
ATOM 749 C CA . VAL A 1 92 ? -5.023 2.592 -0.594 1 97.94 92 VAL A CA 1
ATOM 750 C C . VAL A 1 92 ? -6.156 3.562 -0.263 1 97.94 92 VAL A C 1
ATOM 752 O O . VAL A 1 92 ? -6.77 3.469 0.802 1 97.94 92 VAL A O 1
ATOM 755 N N . THR A 1 93 ? -6.391 4.535 -1.172 1 97.81 93 THR A N 1
ATOM 756 C CA . THR A 1 93 ? -7.465 5.473 -0.87 1 97.81 93 THR A CA 1
ATOM 757 C C . THR A 1 93 ? -8.828 4.867 -1.196 1 97.81 93 THR A C 1
ATOM 759 O O . THR A 1 93 ? -9 4.258 -2.254 1 97.81 93 THR A O 1
ATOM 762 N N . ALA A 1 94 ? -9.695 4.934 -0.253 1 97.81 94 ALA A N 1
ATOM 763 C CA .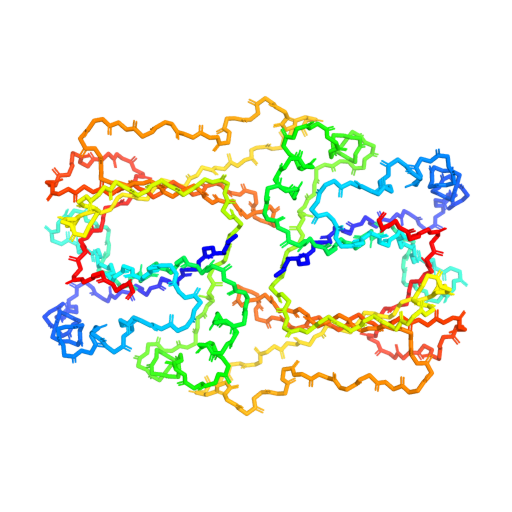 ALA A 1 94 ? -11.094 4.562 -0.472 1 97.81 94 ALA A CA 1
ATOM 764 C C . ALA A 1 94 ? -11.906 5.746 -0.979 1 97.81 94 ALA A C 1
ATOM 766 O O . ALA A 1 94 ? -12.82 5.582 -1.793 1 97.81 94 ALA A O 1
ATOM 767 N N . SER A 1 95 ? -11.586 6.898 -0.474 1 97.5 95 SER A N 1
ATOM 768 C CA . SER A 1 95 ? -12.258 8.125 -0.907 1 97.5 95 SER A CA 1
ATOM 769 C C . SER A 1 95 ? -11.359 9.344 -0.702 1 97.5 95 SER A C 1
ATOM 771 O O . SER A 1 95 ? -10.648 9.438 0.301 1 97.5 95 SER A O 1
ATOM 773 N N . VAL A 1 96 ? -11.375 10.266 -1.664 1 97.81 96 VAL A N 1
ATOM 774 C CA . VAL A 1 96 ? -10.719 11.57 -1.589 1 97.81 96 VAL A CA 1
ATOM 775 C C . VAL A 1 96 ? -11.703 12.664 -2.012 1 97.81 96 VAL A C 1
ATOM 777 O O . VAL A 1 96 ? -12.109 12.727 -3.174 1 97.81 96 VAL A O 1
ATOM 780 N N . VAL A 1 97 ? -12.086 13.43 -1.06 1 98.44 97 VAL A N 1
ATOM 781 C CA . VAL A 1 97 ? -12.977 14.555 -1.328 1 98.44 97 VAL A CA 1
ATOM 782 C C . VAL A 1 97 ? -12.297 15.859 -0.928 1 98.44 97 VAL A C 1
ATOM 784 O O . VAL A 1 97 ? -11.961 16.062 0.241 1 98.44 97 VAL A O 1
ATOM 787 N N . LEU A 1 98 ? -12.047 16.734 -1.861 1 98.56 98 LEU A N 1
ATOM 788 C CA . LEU A 1 98 ? -11.469 18.062 -1.651 1 98.56 98 LEU A CA 1
ATOM 789 C C . LEU A 1 98 ? -12.406 19.141 -2.152 1 98.56 98 LEU A C 1
ATOM 791 O O . LEU A 1 98 ? -12.734 19.188 -3.34 1 98.56 98 LEU A O 1
ATOM 795 N N . LYS A 1 99 ? -12.836 19.969 -1.25 1 98.69 99 LYS A N 1
ATOM 796 C CA . LYS A 1 99 ? -13.695 21.078 -1.66 1 98.69 99 LYS A CA 1
ATOM 797 C C . LYS A 1 99 ? -12.906 22.141 -2.426 1 98.69 99 LYS A C 1
ATOM 799 O O . LYS A 1 99 ? -11.68 22.078 -2.488 1 98.69 99 LYS A O 1
ATOM 804 N N . GLU A 1 100 ? -13.602 23.125 -2.994 1 97.81 100 GLU A N 1
ATOM 805 C CA . GLU A 1 100 ? -12.992 24.172 -3.809 1 97.81 100 GLU A CA 1
ATOM 806 C C . GLU A 1 100 ? -11.984 24.984 -3 1 97.81 100 GLU A C 1
ATOM 808 O O . GLU A 1 100 ? -10.945 25.391 -3.523 1 97.81 100 GLU A O 1
ATOM 813 N N . ASN A 1 101 ? -12.219 25.156 -1.727 1 98.12 101 ASN A N 1
ATOM 814 C CA . ASN A 1 101 ? -11.352 25.953 -0.874 1 98.12 101 ASN A CA 1
ATOM 815 C C . ASN A 1 101 ? -10.438 25.078 -0.018 1 98.12 101 ASN A C 1
ATOM 817 O O . ASN A 1 101 ? -10.078 25.453 1.101 1 98.12 101 ASN A O 1
ATOM 821 N N . PHE A 1 102 ? -10.188 23.906 -0.509 1 98.75 102 PHE A N 1
ATOM 822 C CA . PHE A 1 102 ? -9.352 22.938 0.184 1 98.75 102 PHE A CA 1
ATOM 823 C C . PHE A 1 102 ? -8.047 23.578 0.645 1 98.75 102 PHE A C 1
ATOM 825 O O . PHE A 1 102 ? -7.566 23.297 1.749 1 98.75 102 PHE A O 1
ATOM 832 N N . GLU A 1 103 ? -7.473 24.453 -0.149 1 97.69 103 GLU A N 1
ATOM 833 C CA . GLU A 1 103 ? -6.156 25.031 0.12 1 97.69 103 GLU A CA 1
ATOM 834 C C . GLU A 1 103 ? -6.207 26 1.3 1 97.69 103 GLU A C 1
ATOM 836 O O . GLU A 1 103 ? -5.168 26.391 1.824 1 97.69 103 GLU A O 1
ATOM 841 N N . ALA A 1 104 ? -7.359 26.328 1.77 1 98.44 104 ALA A N 1
ATOM 842 C CA . ALA A 1 104 ? -7.52 27.156 2.955 1 98.44 104 ALA A CA 1
ATOM 843 C C . ALA A 1 104 ? -7.379 26.344 4.23 1 98.44 104 ALA A C 1
ATOM 845 O O . ALA A 1 104 ? -7.418 26.891 5.336 1 98.44 104 ALA A O 1
ATOM 846 N N . SER A 1 105 ? -7.223 25.047 4.137 1 98.88 105 SER A N 1
ATOM 847 C CA . SER A 1 105 ? -7.07 24.172 5.297 1 98.88 105 SER A CA 1
ATOM 848 C C . SER A 1 105 ? -5.848 24.562 6.125 1 98.88 105 SER A C 1
ATOM 850 O O . SER A 1 105 ? -4.77 24.797 5.574 1 98.88 105 SER A O 1
ATOM 852 N N . LYS A 1 106 ? -6.016 24.594 7.418 1 98.81 106 LYS A N 1
ATOM 853 C CA . LYS A 1 106 ? -4.934 24.938 8.328 1 98.81 106 LYS A CA 1
ATOM 854 C C . LYS A 1 106 ? -4.684 23.812 9.336 1 98.81 106 LYS A C 1
ATOM 856 O O . LYS A 1 106 ? -3.646 23.797 10 1 98.81 106 LYS A O 1
ATOM 861 N N . PHE A 1 107 ? -5.652 22.938 9.461 1 98.62 107 PHE A N 1
ATOM 862 C CA . PHE A 1 107 ? -5.562 21.844 10.414 1 98.62 107 PHE A CA 1
ATOM 863 C C . PHE A 1 107 ? -6.035 20.531 9.789 1 98.62 107 PHE A C 1
ATOM 865 O O . PHE A 1 107 ? -6.863 20.547 8.875 1 98.62 107 PHE A O 1
ATOM 872 N N . VAL A 1 108 ? -5.508 19.469 10.203 1 98.56 108 VAL A N 1
ATOM 873 C CA . VAL A 1 108 ? -5.941 18.141 9.812 1 98.56 108 VAL A CA 1
ATOM 874 C C . VAL A 1 108 ? -6.051 17.25 11.047 1 98.56 108 VAL A C 1
ATOM 876 O O . VAL A 1 108 ? -5.188 17.297 11.93 1 98.56 108 VAL A O 1
ATOM 879 N N . THR A 1 109 ? -7.059 16.516 11.18 1 98.06 109 THR A N 1
ATOM 880 C CA . THR A 1 109 ? -7.125 15.438 12.172 1 98.06 109 THR A CA 1
ATOM 881 C C . THR A 1 109 ? -6.887 14.086 11.516 1 98.06 109 THR A C 1
ATOM 883 O O . THR A 1 109 ? -7.258 13.867 10.359 1 98.06 109 THR A O 1
ATOM 886 N N . LEU A 1 110 ? -6.266 13.219 12.227 1 98.31 110 LEU A N 1
ATOM 887 C CA . LEU A 1 110 ? -6.074 11.836 11.805 1 98.31 110 LEU A CA 1
ATOM 888 C C . LEU A 1 110 ? -6.684 10.875 12.82 1 98.31 110 LEU A C 1
ATOM 890 O O . LEU A 1 110 ? -6.246 10.82 13.969 1 98.31 110 LEU A O 1
ATOM 894 N N . GLU A 1 111 ? -7.695 10.227 12.398 1 97.94 111 GLU A N 1
ATOM 895 C CA . GLU A 1 111 ? -8.273 9.117 13.156 1 97.94 111 GLU A CA 1
ATOM 896 C C . GLU A 1 111 ? -7.867 7.773 12.555 1 97.94 111 GLU A C 1
ATOM 898 O O . GLU A 1 111 ? -8.039 7.543 11.359 1 97.94 111 GLU A O 1
ATOM 903 N N . VAL A 1 112 ? -7.262 6.941 13.336 1 98 112 VAL A N 1
ATOM 904 C CA . VAL A 1 112 ? -6.863 5.602 12.914 1 98 112 VAL A CA 1
ATOM 905 C C . VAL A 1 112 ? -7.812 4.566 13.516 1 98 112 VAL A C 1
ATOM 907 O O . VAL A 1 112 ? -7.969 4.492 14.734 1 98 112 VAL A O 1
ATOM 910 N N . ILE A 1 113 ? -8.438 3.785 12.664 1 97.75 113 ILE A N 1
ATOM 911 C CA . ILE A 1 113 ? -9.422 2.803 13.094 1 97.75 113 ILE A CA 1
ATOM 912 C C . ILE A 1 113 ? -8.945 1.398 12.734 1 97.75 113 ILE A C 1
ATOM 914 O O . ILE A 1 113 ? -8.586 1.128 11.586 1 97.75 113 ILE A O 1
ATOM 918 N N . ASP A 1 114 ? -8.922 0.508 13.727 1 97.62 114 ASP A N 1
ATOM 919 C CA . ASP A 1 114 ? -8.633 -0.899 13.461 1 97.62 114 ASP A CA 1
ATOM 920 C C . ASP A 1 114 ? -9.797 -1.569 12.727 1 97.62 114 ASP A C 1
ATOM 922 O O . ASP A 1 114 ? -10.961 -1.391 13.094 1 97.62 114 ASP A O 1
ATOM 926 N N . ILE A 1 115 ? -9.453 -2.207 11.688 1 97.5 115 ILE A N 1
ATOM 927 C CA . ILE A 1 115 ? -10.422 -3.09 11.047 1 97.5 115 ILE A CA 1
ATOM 928 C C . ILE A 1 115 ? -10.391 -4.465 11.719 1 97.5 115 ILE A C 1
ATOM 930 O O . ILE A 1 115 ? -9.438 -5.23 11.523 1 97.5 115 ILE A O 1
ATOM 934 N N . ALA A 1 116 ? -11.359 -4.762 12.453 1 95.44 116 ALA A N 1
ATOM 935 C CA . ALA A 1 116 ? -11.383 -5.969 13.273 1 95.44 116 ALA A CA 1
ATOM 936 C C . ALA A 1 116 ? -11.617 -7.211 12.422 1 95.44 116 ALA A C 1
ATOM 938 O O . ALA A 1 116 ? -12.281 -7.145 11.383 1 95.44 116 ALA A O 1
ATOM 939 N N . SER A 1 117 ? -11.031 -8.297 12.922 1 94.81 117 SER A N 1
ATOM 940 C CA . SER A 1 117 ? -11.25 -9.586 12.266 1 94.81 117 SER A CA 1
ATOM 941 C C . SER A 1 117 ? -12.727 -9.938 12.211 1 94.81 117 SER A C 1
ATOM 943 O O . SER A 1 117 ? -13.453 -9.742 13.188 1 94.81 117 SER A O 1
ATOM 945 N N . THR A 1 118 ? -13.164 -10.281 11.07 1 92.69 118 THR A N 1
ATOM 946 C CA . THR A 1 118 ? -14.562 -10.648 10.844 1 92.69 118 THR A CA 1
ATOM 947 C C . THR A 1 118 ? -14.672 -11.672 9.711 1 92.69 118 THR A C 1
ATOM 949 O O . THR A 1 118 ? -13.695 -11.945 9.016 1 92.69 118 THR A O 1
ATOM 952 N N . GLU A 1 119 ? -15.859 -12.258 9.555 1 91.94 119 GLU A N 1
ATOM 953 C CA . GLU A 1 119 ? -16.109 -13.195 8.461 1 91.94 119 GLU A CA 1
ATOM 954 C C . GLU A 1 119 ? -16.516 -12.461 7.188 1 91.94 119 GLU A C 1
ATOM 956 O O . GLU A 1 119 ? -16.516 -13.039 6.098 1 91.94 119 GLU A O 1
ATOM 961 N N . SER A 1 120 ? -16.875 -11.188 7.426 1 94.88 120 SER A N 1
ATOM 962 C CA . SER A 1 120 ? -17.266 -10.367 6.277 1 94.88 120 SER A CA 1
ATOM 963 C C . SER A 1 120 ? -16.859 -8.914 6.477 1 94.88 120 SER A C 1
ATOM 965 O O . SER A 1 120 ? -17.016 -8.359 7.566 1 94.88 120 SER A O 1
ATOM 967 N N . LEU A 1 121 ? -16.391 -8.336 5.371 1 96.06 121 LEU A N 1
ATOM 968 C CA . LEU A 1 121 ? -16 -6.926 5.43 1 96.06 121 LEU A CA 1
ATOM 969 C C . LEU A 1 121 ? -17.078 -6.043 4.805 1 96.06 121 LEU A C 1
ATOM 971 O O . LEU A 1 121 ? -16.969 -4.816 4.82 1 96.06 121 LEU A O 1
ATOM 975 N N . GLU A 1 122 ? -18.109 -6.633 4.324 1 93.5 122 GLU A N 1
ATOM 976 C CA . GLU A 1 122 ? -19.156 -5.895 3.613 1 93.5 122 GLU A CA 1
ATOM 977 C C . GLU A 1 122 ? -19.797 -4.855 4.52 1 93.5 122 GLU A C 1
ATOM 979 O O . GLU A 1 122 ? -20.25 -3.805 4.051 1 93.5 122 GLU A O 1
ATOM 984 N N . SER A 1 123 ? -19.875 -5.141 5.75 1 91.06 123 SER A N 1
ATOM 985 C CA . SER A 1 123 ? -20.578 -4.258 6.672 1 91.06 123 SER A CA 1
ATOM 986 C C . SER A 1 123 ? -19.641 -3.227 7.285 1 91.06 123 SER A C 1
ATOM 988 O O . SER A 1 123 ? -20.078 -2.363 8.055 1 91.06 123 SER A O 1
ATOM 990 N N . PHE A 1 124 ? -18.391 -3.324 7.012 1 96 124 PHE A N 1
ATOM 991 C CA . PHE A 1 124 ? -17.438 -2.371 7.578 1 96 124 PHE A CA 1
ATOM 992 C C . PHE A 1 124 ? -17.672 -0.976 7.012 1 96 124 PHE A C 1
ATOM 994 O O . PHE A 1 124 ? -17.75 -0.8 5.793 1 96 124 PHE A O 1
ATOM 1001 N N . PRO A 1 125 ? -17.812 -0.023 7.844 1 95.75 125 PRO A N 1
ATOM 1002 C CA . PRO A 1 125 ? -18.016 1.347 7.363 1 95.75 125 PRO A CA 1
ATOM 1003 C C . PRO A 1 125 ? -16.734 1.983 6.832 1 95.75 125 PRO A C 1
ATOM 1005 O O . PRO A 1 125 ? -16.109 2.783 7.527 1 95.75 125 PRO A O 1
ATOM 1008 N N . LEU A 1 126 ? -16.484 1.713 5.594 1 96.19 126 LEU A N 1
ATOM 1009 C CA . LEU A 1 126 ? -15.242 2.176 4.98 1 96.19 126 LEU A CA 1
ATOM 1010 C C . LEU A 1 126 ? -15.344 3.65 4.602 1 96.19 126 LEU A C 1
ATOM 1012 O O . LEU A 1 126 ? -14.383 4.406 4.781 1 96.19 126 LEU A O 1
ATOM 1016 N N . HIS A 1 127 ? -16.453 4.129 4.168 1 93.31 127 HIS A N 1
ATOM 1017 C CA . HIS A 1 127 ? -16.641 5.484 3.66 1 93.31 127 HIS A CA 1
ATOM 1018 C C . HIS A 1 127 ? -17.172 6.414 4.746 1 93.31 127 HIS A C 1
ATOM 1020 O O . HIS A 1 127 ? -17.922 5.98 5.625 1 93.31 127 HIS A O 1
ATOM 1026 N N . GLU A 1 128 ? -16.641 7.59 4.656 1 93.56 128 GLU A N 1
ATOM 1027 C CA . GLU A 1 128 ? -17.078 8.656 5.547 1 93.56 128 GLU A CA 1
ATOM 1028 C C . GLU A 1 128 ? -17.625 9.844 4.758 1 93.56 128 GLU A C 1
ATOM 1030 O O . GLU A 1 128 ? -17.062 10.227 3.73 1 93.56 128 GLU A O 1
ATOM 1035 N N . LYS A 1 129 ? -18.703 10.438 5.297 1 94.44 129 LYS A N 1
ATOM 1036 C CA . LYS A 1 129 ? -19.234 11.641 4.664 1 94.44 129 LYS A CA 1
ATOM 1037 C C . LYS A 1 129 ? -18.469 12.883 5.109 1 94.44 129 LYS A C 1
ATOM 1039 O O . LYS A 1 129 ? -18.094 13 6.273 1 94.44 129 LYS A O 1
ATOM 1044 N N . ILE A 1 130 ? -18.234 13.719 4.145 1 97.31 130 ILE A N 1
ATOM 1045 C CA . ILE A 1 130 ? -17.641 15.016 4.477 1 97.31 130 ILE A CA 1
ATOM 1046 C C . ILE A 1 130 ? -18.703 15.938 5.059 1 97.31 130 ILE A C 1
ATOM 1048 O O . ILE A 1 130 ? -19.844 15.977 4.574 1 97.31 130 ILE A O 1
ATOM 1052 N N . GLN A 1 131 ? -18.375 16.688 6.121 1 97.12 131 GLN A N 1
ATOM 1053 C CA . GLN A 1 131 ? -19.281 17.609 6.785 1 97.12 131 GLN A CA 1
ATOM 1054 C C . GLN A 1 131 ? -19.094 19.031 6.273 1 97.12 131 GLN A C 1
ATOM 1056 O O . GLN A 1 131 ? -18.125 19.328 5.586 1 97.12 131 GLN A O 1
ATOM 1061 N N . GLU A 1 132 ? -20.016 19.891 6.664 1 95.69 132 GLU A N 1
ATOM 1062 C CA . GLU A 1 132 ? -20.062 21.25 6.133 1 95.69 132 GLU A CA 1
ATOM 1063 C C . GLU A 1 132 ? -18.812 22.031 6.504 1 95.69 132 GLU A C 1
ATOM 1065 O O . GLU A 1 132 ? -18.234 22.734 5.672 1 95.69 132 GLU A O 1
ATOM 1070 N N . GLU A 1 133 ? -18.328 21.844 7.672 1 96.5 133 GLU A N 1
ATOM 1071 C CA . GLU A 1 133 ? -17.219 22.656 8.172 1 96.5 133 GLU A CA 1
ATOM 1072 C C . GLU A 1 133 ? -15.875 22.094 7.699 1 96.5 133 GLU A C 1
ATOM 1074 O O . GLU A 1 133 ? -14.836 22.734 7.879 1 96.5 133 GLU A O 1
ATOM 1079 N N . GLU A 1 134 ? -15.914 20.953 7.176 1 98.56 134 GLU A N 1
ATOM 1080 C CA . GLU A 1 134 ? -14.703 20.297 6.688 1 98.56 134 GLU A CA 1
ATOM 1081 C C . GLU A 1 134 ? -14.367 20.766 5.27 1 98.56 134 GLU A C 1
ATOM 1083 O O . GLU A 1 134 ? -15.266 21 4.457 1 98.56 134 GLU A O 1
ATOM 1088 N N . LEU A 1 135 ? -13.086 20.875 4.938 1 98.88 135 LEU A N 1
ATOM 1089 C CA . LEU A 1 135 ? -12.656 21.359 3.633 1 98.88 135 LEU A CA 1
ATOM 1090 C C . LEU A 1 135 ? -12.188 20.203 2.754 1 98.88 135 LEU A C 1
ATOM 1092 O O . LEU A 1 135 ? -12.07 20.359 1.534 1 98.88 135 LEU A O 1
ATOM 1096 N N . GLY A 1 136 ? -11.922 19.094 3.312 1 98.75 136 GLY A N 1
ATOM 1097 C CA . GLY A 1 136 ? -11.492 17.875 2.641 1 98.75 136 GLY A CA 1
ATOM 1098 C C . GLY A 1 136 ? -11.477 1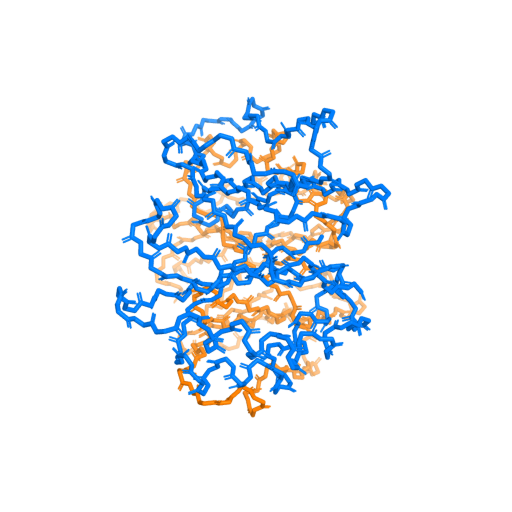6.672 3.555 1 98.75 136 GLY A C 1
ATOM 1099 O O . GLY A 1 136 ? -11.469 16.812 4.781 1 98.75 136 GLY A O 1
ATOM 1100 N N . LYS A 1 137 ? -11.492 15.57 3.002 1 98.81 137 LYS A N 1
ATOM 1101 C CA . LYS A 1 137 ? -11.453 14.305 3.729 1 98.81 137 LYS A CA 1
ATOM 1102 C C . LYS A 1 137 ? -10.82 13.203 2.879 1 98.81 137 LYS A C 1
ATOM 1104 O O . LYS A 1 137 ? -11.18 13.031 1.71 1 98.81 137 LYS A O 1
ATOM 1109 N N . VAL A 1 138 ? -9.812 12.57 3.346 1 98.69 138 VAL A N 1
ATOM 1110 C CA . VAL A 1 138 ? -9.148 11.438 2.707 1 98.69 138 VAL A CA 1
ATOM 1111 C C . VAL A 1 138 ? -9.312 10.188 3.572 1 98.69 138 VAL A C 1
ATOM 1113 O O . VAL A 1 138 ? -8.938 10.188 4.75 1 98.69 138 VAL A O 1
ATOM 1116 N N . ILE A 1 139 ? -9.914 9.188 3.014 1 98.75 139 ILE A N 1
ATOM 1117 C CA . ILE A 1 139 ? -10.023 7.883 3.66 1 98.75 139 ILE A CA 1
ATOM 1118 C C . ILE A 1 139 ? -9.086 6.887 2.975 1 98.75 139 ILE A C 1
ATOM 1120 O O . ILE A 1 139 ? -9.18 6.676 1.763 1 98.75 139 ILE A O 1
ATOM 1124 N N . SER A 1 140 ? -8.211 6.363 3.68 1 98.56 140 SER A N 1
ATOM 1125 C CA . SER A 1 140 ? -7.32 5.324 3.17 1 98.56 140 SER A CA 1
ATOM 1126 C C . SER A 1 140 ? -7.32 4.102 4.078 1 98.56 140 SER A C 1
ATOM 1128 O O . SER A 1 140 ? -7.727 4.184 5.238 1 98.56 140 SER A O 1
ATOM 1130 N N . TYR A 1 141 ? -6.957 2.98 3.527 1 98.69 141 TYR A N 1
ATOM 1131 C CA . TYR A 1 141 ? -6.82 1.768 4.328 1 98.69 141 TYR A CA 1
ATOM 1132 C C . TYR A 1 141 ? -5.551 1.011 3.955 1 98.69 141 TYR A C 1
ATOM 1134 O O . TYR A 1 141 ? -5.031 1.163 2.848 1 98.69 141 TYR A O 1
ATOM 1142 N N . ASN A 1 142 ? -5.012 0.317 4.867 1 98.5 142 ASN A N 1
ATOM 1143 C CA . ASN A 1 142 ? -3.912 -0.627 4.703 1 98.5 142 ASN A CA 1
ATOM 1144 C C . ASN A 1 142 ? -4.297 -2.025 5.18 1 98.5 142 ASN A C 1
ATOM 1146 O O . ASN A 1 142 ? -4.328 -2.293 6.379 1 98.5 142 ASN A O 1
ATOM 1150 N N . PRO A 1 143 ? -4.605 -2.92 4.254 1 98.12 143 PRO A N 1
ATOM 1151 C CA . PRO A 1 143 ? -5.105 -4.238 4.652 1 98.12 143 PRO A CA 1
ATOM 1152 C C . PRO A 1 143 ? -4 -5.152 5.18 1 98.12 143 PRO A C 1
ATOM 1154 O O . PRO A 1 143 ? -4.289 -6.219 5.73 1 98.12 143 PRO A O 1
ATOM 1157 N N . ASP A 1 144 ? -2.754 -4.762 5.02 1 98 144 ASP A N 1
ATOM 1158 C CA . ASP A 1 144 ? -1.645 -5.477 5.645 1 98 144 ASP A CA 1
ATOM 1159 C C . ASP A 1 144 ? -1.659 -5.293 7.164 1 98 144 ASP A C 1
ATOM 1161 O O . ASP A 1 144 ? -1.267 -6.195 7.906 1 98 144 ASP A O 1
ATOM 1165 N N . LYS A 1 145 ? -2.066 -4.156 7.598 1 97.75 145 LYS A N 1
ATOM 1166 C CA . LYS A 1 145 ? -2.156 -3.799 9.008 1 97.75 145 LYS A CA 1
ATOM 1167 C C . LYS A 1 145 ? -3.607 -3.783 9.484 1 97.75 145 LYS A C 1
ATOM 1169 O O . LYS A 1 145 ? -3.875 -3.688 10.68 1 97.75 145 LYS A O 1
ATOM 1174 N N . TRP A 1 146 ? -4.488 -3.875 8.617 1 98 146 TRP A N 1
ATOM 1175 C CA . TRP A 1 146 ? -5.926 -3.764 8.828 1 98 146 TRP A CA 1
ATOM 1176 C C . TRP A 1 146 ? -6.262 -2.498 9.609 1 98 146 TRP A C 1
ATOM 1178 O O . TRP A 1 146 ? -6.875 -2.564 10.68 1 98 146 TRP A O 1
ATOM 1188 N N . LYS A 1 147 ? -5.949 -1.413 8.961 1 98.5 147 LYS A N 1
ATOM 1189 C CA . LYS A 1 147 ? -6.238 -0.093 9.516 1 98.5 147 LYS A CA 1
ATOM 1190 C C . LYS A 1 147 ? -6.883 0.814 8.477 1 98.5 147 LYS A C 1
ATOM 1192 O O . LYS A 1 147 ? -6.551 0.739 7.289 1 98.5 147 LYS A O 1
ATOM 1197 N N . LYS A 1 148 ? -7.793 1.546 8.945 1 98.56 148 LYS A N 1
ATOM 1198 C CA . LYS A 1 148 ? -8.398 2.639 8.188 1 98.56 148 LYS A CA 1
ATOM 1199 C C . LYS A 1 148 ? -7.965 3.994 8.742 1 98.56 148 LYS A C 1
ATOM 1201 O O . LYS A 1 148 ? -8 4.219 9.953 1 98.56 148 LYS A O 1
ATOM 1206 N N . ASN A 1 149 ? -7.457 4.84 7.914 1 98.69 149 ASN A N 1
ATOM 1207 C CA . ASN A 1 149 ? -7.102 6.207 8.281 1 98.69 149 ASN A CA 1
ATOM 1208 C C . ASN A 1 149 ? -8.117 7.211 7.75 1 98.69 149 ASN A C 1
ATOM 1210 O O . ASN A 1 149 ? -8.516 7.145 6.586 1 98.69 149 ASN A O 1
ATOM 1214 N N . ILE A 1 150 ? -8.531 8.102 8.594 1 98.69 150 ILE A N 1
ATOM 1215 C CA . ILE A 1 150 ? -9.398 9.211 8.211 1 98.69 150 ILE A CA 1
ATOM 1216 C C . ILE A 1 150 ? -8.672 10.531 8.43 1 98.69 150 ILE A C 1
ATOM 1218 O O . ILE A 1 150 ? -8.414 10.93 9.57 1 98.69 150 ILE A O 1
ATOM 1222 N N . PHE A 1 151 ? -8.336 11.203 7.375 1 98.81 151 PHE A N 1
ATOM 1223 C CA . PHE A 1 151 ? -7.785 12.555 7.422 1 98.81 151 PHE A CA 1
ATOM 1224 C C . PHE A 1 151 ? -8.867 13.586 7.141 1 98.81 151 PHE A C 1
ATOM 1226 O O . PHE A 1 151 ? -9.484 13.57 6.074 1 98.81 151 PHE A O 1
ATOM 1233 N N . THR A 1 152 ? -9.102 14.422 8.062 1 98.81 152 THR A N 1
ATOM 1234 C CA . THR A 1 152 ? -10.102 15.469 7.887 1 98.81 152 THR A CA 1
ATOM 1235 C C . THR A 1 152 ? -9.453 16.859 7.965 1 98.81 152 THR A C 1
ATOM 1237 O O . THR A 1 152 ? -8.711 17.141 8.898 1 98.81 152 THR A O 1
ATOM 1240 N N . PHE A 1 153 ? -9.766 17.719 7.02 1 98.88 153 PHE A N 1
ATOM 1241 C CA . PHE A 1 153 ? -9.109 19.016 6.863 1 98.88 153 PHE A CA 1
ATOM 1242 C C . PHE A 1 153 ? -10.047 20.156 7.277 1 98.88 153 PHE A C 1
ATOM 1244 O O . PHE A 1 153 ? -11.227 20.141 6.945 1 98.88 153 PHE A O 1
ATOM 1251 N N . TYR A 1 154 ? -9.453 21.125 7.988 1 98.75 154 TYR A N 1
ATOM 1252 C CA . TYR A 1 154 ? -10.234 22.234 8.531 1 98.75 154 TYR A CA 1
ATOM 1253 C C . TYR A 1 154 ? -9.516 23.562 8.312 1 98.75 154 TYR A C 1
ATOM 1255 O O . TYR A 1 154 ? -8.281 23.625 8.375 1 98.75 154 TYR A O 1
ATOM 1263 N N . ALA A 1 155 ? -10.281 24.609 8.133 1 98.62 155 ALA A N 1
ATOM 1264 C CA . ALA A 1 155 ? -9.727 25.969 8.156 1 98.62 155 ALA A CA 1
ATOM 1265 C C . ALA A 1 155 ? -9.508 26.438 9.586 1 98.62 155 ALA A C 1
ATOM 1267 O O . ALA A 1 155 ? -8.516 27.109 9.883 1 98.62 155 ALA A O 1
ATOM 1268 N N . ASP A 1 156 ? -10.453 26.125 10.484 1 97.94 156 ASP A N 1
ATOM 1269 C CA . ASP A 1 156 ? -10.375 26.5 11.891 1 97.94 156 ASP A CA 1
ATOM 1270 C C . ASP A 1 156 ? -9.992 25.281 12.75 1 97.94 156 ASP A C 1
ATOM 1272 O O . ASP A 1 156 ? -10.375 24.156 12.438 1 97.94 156 ASP A O 1
ATOM 1276 N N . LYS A 1 157 ? -9.328 25.609 13.789 1 96.75 157 LYS A N 1
ATOM 1277 C CA . LYS A 1 157 ? -8.898 24.531 14.68 1 96.75 157 LYS A CA 1
ATOM 1278 C C . LYS A 1 157 ? -10.094 23.766 15.227 1 96.75 157 LYS A C 1
ATOM 1280 O O . LYS A 1 157 ? -10.953 24.328 15.898 1 96.75 157 LYS A O 1
ATOM 1285 N N . PRO A 1 158 ? -10.125 22.453 14.938 1 95.56 158 PRO A N 1
ATOM 1286 C CA . PRO A 1 158 ? -11.227 21.672 15.492 1 95.56 158 PRO A CA 1
ATOM 1287 C C . PRO A 1 158 ? -11.023 21.344 16.969 1 95.56 158 PRO A C 1
ATOM 1289 O O . PRO A 1 158 ? -9.914 21.469 17.484 1 95.56 158 PRO A O 1
ATOM 1292 N N . GLN A 1 159 ? -12.117 20.969 17.594 1 91.25 159 GLN A N 1
ATOM 1293 C CA . GLN A 1 159 ? -12 20.484 18.969 1 91.25 159 GLN A CA 1
ATOM 1294 C C . GLN A 1 159 ? -11.242 19.172 19.016 1 91.25 159 GLN A C 1
ATOM 1296 O O . GLN A 1 159 ? -11.555 18.234 18.281 1 91.25 159 GLN A O 1
ATOM 1301 N N . LYS A 1 160 ? -10.25 19.203 19.812 1 86.88 160 LYS A N 1
ATOM 1302 C CA . LYS A 1 160 ? -9.445 18 19.938 1 86.88 160 LYS A CA 1
ATOM 1303 C C . LYS A 1 160 ? -10.234 16.875 20.625 1 86.88 160 LYS A C 1
ATOM 1305 O O . LYS A 1 160 ? -10.891 17.109 21.641 1 86.88 160 LYS A O 1
ATOM 1310 N N . GLN A 1 161 ? -10.195 15.766 20 1 90.56 161 GLN A N 1
ATOM 1311 C CA . GLN A 1 161 ? -10.805 14.578 20.594 1 90.56 161 GLN A CA 1
ATOM 1312 C C . GLN A 1 161 ? -9.75 13.594 21.078 1 90.56 161 GLN A C 1
ATOM 1314 O O . GLN A 1 161 ? -8.641 13.555 20.531 1 90.56 161 GLN A O 1
ATOM 1319 N N . GLU A 1 162 ? -10.164 12.812 22 1 88 162 GLU A N 1
ATOM 1320 C CA . GLU A 1 162 ? -9.25 11.805 22.531 1 88 162 GLU A CA 1
ATOM 1321 C C . GLU A 1 162 ? -8.859 10.797 21.469 1 88 162 GLU A C 1
ATOM 1323 O O . GLU A 1 162 ? -9.703 10.359 20.672 1 88 162 GLU A O 1
ATOM 1328 N N . ASN A 1 163 ? -7.684 10.391 21.328 1 88.69 163 ASN A N 1
ATOM 1329 C CA . ASN A 1 163 ? -7.141 9.344 20.469 1 88.69 163 ASN A CA 1
ATOM 1330 C C . ASN A 1 163 ? -7.129 9.773 19.016 1 88.69 163 ASN A C 1
ATOM 1332 O O . ASN A 1 163 ? -7.023 8.93 18.109 1 88.69 163 ASN A O 1
ATOM 1336 N N . ILE A 1 164 ? -7.469 10.984 18.781 1 95.06 164 ILE A N 1
ATOM 1337 C CA . ILE A 1 164 ? -7.367 11.562 17.453 1 95.06 164 ILE A CA 1
ATOM 1338 C C . ILE A 1 164 ? -6.227 12.57 17.406 1 95.06 164 ILE A C 1
ATOM 1340 O O . ILE A 1 164 ? -6.117 13.43 18.281 1 95.06 164 ILE A O 1
ATOM 1344 N N . GLN A 1 165 ? -5.383 12.453 16.453 1 96.38 165 GLN A N 1
ATOM 1345 C CA . GLN A 1 165 ? -4.258 13.367 16.328 1 96.38 165 GLN A CA 1
ATOM 1346 C C . GLN A 1 165 ? -4.664 14.641 15.594 1 96.38 165 GLN A C 1
ATOM 1348 O O . GLN A 1 165 ? -5.477 14.602 14.664 1 96.38 165 GLN A O 1
ATOM 1353 N N . LEU A 1 166 ? -4.117 15.672 16.094 1 97.44 166 LEU A N 1
ATOM 1354 C CA . LEU A 1 166 ? -4.328 16.969 15.461 1 97.44 166 LEU A CA 1
ATOM 1355 C C . LEU A 1 166 ? -3.014 17.547 14.953 1 97.44 166 LEU A C 1
ATOM 1357 O O . LEU A 1 166 ? -2.021 17.578 15.68 1 97.44 166 LEU A O 1
ATOM 1361 N N . PHE A 1 167 ? -3.031 17.969 13.703 1 98.31 167 PHE A N 1
ATOM 1362 C CA . PHE A 1 167 ? -1.856 18.578 13.086 1 98.31 167 PHE A CA 1
ATOM 1363 C C . PHE A 1 167 ? -2.172 19.984 12.586 1 98.31 167 PHE A C 1
ATOM 1365 O O . PHE A 1 167 ? -3.301 20.266 12.18 1 98.31 167 PHE A O 1
ATOM 1372 N N . GLU A 1 168 ? -1.189 20.766 12.648 1 98.69 168 GLU A N 1
ATOM 1373 C CA . GLU A 1 168 ? -1.191 22.031 11.906 1 98.69 168 GLU A CA 1
ATOM 1374 C C . GLU A 1 168 ? -0.586 21.844 10.516 1 98.69 168 GLU A C 1
ATOM 1376 O O . GLU A 1 168 ? 0.415 21.141 10.352 1 98.69 168 GLU A O 1
ATOM 1381 N N . ILE A 1 169 ? -1.228 22.5 9.547 1 98.81 169 ILE A N 1
ATOM 1382 C CA . ILE A 1 169 ? -0.717 22.484 8.18 1 98.81 169 ILE A CA 1
ATOM 1383 C C . ILE A 1 169 ? 0.168 23.703 7.941 1 98.81 169 ILE A C 1
ATOM 1385 O O . ILE A 1 169 ? -0.293 24.844 8.055 1 98.81 169 ILE A O 1
ATOM 1389 N N . LEU A 1 170 ? 1.377 23.453 7.551 1 98.81 170 LEU A N 1
ATOM 1390 C CA . LEU A 1 170 ? 2.283 24.562 7.281 1 98.81 170 LEU A CA 1
ATOM 1391 C C . LEU A 1 170 ? 2.195 25 5.824 1 98.81 170 LEU A C 1
ATOM 1393 O O . LEU A 1 170 ? 2.414 26.172 5.504 1 98.81 170 LEU A O 1
ATOM 1397 N N . HIS A 1 171 ? 1.907 24.078 4.973 1 98.81 171 HIS A N 1
ATOM 1398 C CA . HIS A 1 171 ? 1.818 24.328 3.535 1 98.81 171 HIS A CA 1
ATOM 1399 C C . HIS A 1 171 ? 1.095 23.188 2.83 1 98.81 171 HIS A C 1
ATOM 1401 O O . HIS A 1 171 ? 1.178 22.031 3.26 1 98.81 171 HIS A O 1
ATOM 1407 N N . ILE A 1 172 ? 0.326 23.469 1.837 1 98.81 172 ILE A N 1
ATOM 1408 C CA . ILE A 1 172 ? -0.264 22.469 0.95 1 98.81 172 ILE A CA 1
ATOM 1409 C C . ILE A 1 172 ? 0.262 22.672 -0.47 1 98.81 172 ILE A C 1
ATOM 1411 O O . ILE A 1 172 ? 0.154 23.766 -1.033 1 98.81 172 ILE A O 1
ATOM 1415 N N . SER A 1 173 ? 0.887 21.656 -0.996 1 98.5 173 SER A N 1
ATOM 1416 C CA . SER A 1 173 ? 1.31 21.656 -2.393 1 98.5 173 SER A CA 1
ATOM 1417 C C . SER A 1 173 ? 0.338 20.859 -3.262 1 98.5 173 SER A C 1
ATOM 1419 O O . SER A 1 173 ? -0.119 19.781 -2.871 1 98.5 173 SER A O 1
ATOM 1421 N N . ARG A 1 174 ? 0.03 21.5 -4.453 1 95.94 174 ARG A N 1
ATOM 1422 C CA . ARG A 1 174 ? -0.775 20.812 -5.461 1 95.94 174 ARG A CA 1
ATOM 1423 C C . ARG A 1 174 ? -0.098 20.859 -6.828 1 95.94 174 ARG A C 1
ATOM 1425 O O . ARG A 1 174 ? 0.662 21.781 -7.121 1 95.94 174 ARG A O 1
ATOM 1432 N N . MET B 1 1 ? -0.602 1.63 -10.117 1 95.44 1 MET B N 1
ATOM 1433 C CA . MET B 1 1 ? -1.177 0.311 -9.875 1 95.44 1 MET B CA 1
ATOM 1434 C C . MET B 1 1 ? -0.735 -0.231 -8.516 1 95.44 1 MET B C 1
ATOM 1436 O O . MET B 1 1 ? 0.261 0.226 -7.953 1 95.44 1 MET B O 1
ATOM 1440 N N . GLN B 1 2 ? -1.587 -1.145 -7.961 1 96.75 2 GLN B N 1
ATOM 1441 C CA . GLN B 1 2 ? -1.315 -1.752 -6.66 1 96.75 2 GLN B CA 1
ATOM 1442 C C . GLN B 1 2 ? -1.182 -3.268 -6.781 1 96.75 2 GLN B C 1
ATOM 1444 O O . GLN B 1 2 ? -2 -3.918 -7.434 1 96.75 2 GLN B O 1
ATOM 1449 N N . ALA B 1 3 ? -0.099 -3.703 -6.277 1 98.44 3 ALA B N 1
ATOM 1450 C CA . ALA B 1 3 ? 0.02 -5.148 -6.109 1 98.44 3 ALA B CA 1
ATOM 1451 C C . ALA B 1 3 ? -0.551 -5.594 -4.766 1 98.44 3 ALA B C 1
ATOM 1453 O O . ALA B 1 3 ? -0.368 -4.918 -3.75 1 98.44 3 ALA B O 1
ATOM 1454 N N . MET B 1 4 ? -1.244 -6.625 -4.766 1 98.62 4 MET B N 1
ATOM 1455 C CA . MET B 1 4 ? -1.889 -7.188 -3.58 1 98.62 4 MET B CA 1
ATOM 1456 C C . MET B 1 4 ? -1.686 -8.695 -3.516 1 98.62 4 MET B C 1
ATOM 1458 O O . MET B 1 4 ? -1.864 -9.398 -4.516 1 98.62 4 MET B O 1
ATOM 1462 N N . GLN B 1 5 ? -1.227 -9.164 -2.379 1 98.69 5 GLN B N 1
ATOM 1463 C CA . GLN B 1 5 ? -1.021 -10.602 -2.203 1 98.69 5 GLN B CA 1
ATOM 1464 C C . GLN B 1 5 ? -1.305 -11.023 -0.766 1 98.69 5 GLN B C 1
ATOM 1466 O O . GLN B 1 5 ? -0.989 -10.297 0.176 1 98.69 5 GLN B O 1
ATOM 1471 N N . TYR B 1 6 ? -1.93 -12.117 -0.615 1 98.12 6 TYR B N 1
ATOM 1472 C CA . TYR B 1 6 ? -1.989 -12.75 0.696 1 98.12 6 TYR B CA 1
ATOM 1473 C C . TYR B 1 6 ? -1.472 -14.188 0.633 1 98.12 6 TYR B C 1
ATOM 1475 O O . TYR B 1 6 ? -1.531 -14.828 -0.418 1 98.12 6 TYR B O 1
ATOM 1483 N N . HIS B 1 7 ? -0.921 -14.602 1.72 1 97.69 7 HIS B N 1
ATOM 1484 C CA . HIS B 1 7 ? -0.26 -15.898 1.801 1 97.69 7 HIS B CA 1
ATOM 1485 C C . HIS B 1 7 ? -1.013 -16.844 2.73 1 97.69 7 HIS B C 1
ATOM 1487 O O . HIS B 1 7 ? -1.216 -16.531 3.906 1 97.69 7 HIS B O 1
ATOM 1493 N N . ILE B 1 8 ? -1.398 -17.938 2.184 1 98 8 ILE B N 1
ATOM 1494 C CA . ILE B 1 8 ? -2.033 -19 2.961 1 98 8 ILE B CA 1
ATOM 1495 C C . ILE B 1 8 ? -1.123 -20.234 3.002 1 98 8 ILE B C 1
ATOM 1497 O O . ILE B 1 8 ? -0.959 -20.922 1.994 1 98 8 ILE B O 1
ATOM 1501 N N . THR B 1 9 ? -0.524 -20.438 4.16 1 97.94 9 THR B N 1
ATOM 1502 C CA . THR B 1 9 ? 0.249 -21.656 4.363 1 97.94 9 THR B CA 1
ATOM 1503 C C . THR B 1 9 ? -0.665 -22.828 4.734 1 97.94 9 THR B C 1
ATOM 1505 O O . THR B 1 9 ? -1.55 -22.688 5.582 1 97.94 9 THR B O 1
ATOM 1508 N N . LEU B 1 10 ? -0.452 -23.906 4.066 1 97.94 10 LEU B N 1
ATOM 1509 C CA . LEU B 1 10 ? -1.284 -25.094 4.273 1 97.94 10 LEU B CA 1
ATOM 1510 C C . LEU B 1 10 ? -0.464 -26.234 4.859 1 97.94 10 LEU B C 1
ATOM 1512 O O . LEU B 1 10 ? 0.745 -26.328 4.633 1 97.94 10 LEU B O 1
ATOM 1516 N N . PRO B 1 11 ? -1.117 -27.109 5.633 1 96.31 11 PRO B N 1
ATOM 1517 C CA . PRO B 1 11 ? -0.409 -28.266 6.184 1 96.31 11 PRO B CA 1
ATOM 1518 C C . PRO B 1 11 ? 0.259 -29.125 5.105 1 96.31 11 PRO B C 1
ATOM 1520 O O . PRO B 1 11 ? -0.211 -29.156 3.967 1 96.31 11 PRO B O 1
ATOM 1523 N N . SER B 1 12 ? 1.325 -29.781 5.52 1 95.38 12 SER B N 1
ATOM 1524 C CA . SER B 1 12 ? 2.092 -30.578 4.574 1 95.38 12 SER B CA 1
ATOM 1525 C C . SER B 1 12 ? 1.244 -31.703 3.986 1 95.38 12 SER B C 1
ATOM 1527 O O . SER B 1 12 ? 1.504 -32.188 2.875 1 95.38 12 SER B O 1
ATOM 1529 N N . ASP B 1 13 ? 0.292 -32.156 4.77 1 95.88 13 ASP B N 1
ATOM 1530 C CA . ASP B 1 13 ? -0.536 -33.25 4.32 1 95.88 13 ASP B CA 1
ATOM 1531 C C . ASP B 1 13 ? -1.848 -32.75 3.719 1 95.88 13 ASP B C 1
ATOM 1533 O O . ASP B 1 13 ? -2.76 -33.562 3.463 1 95.88 13 ASP B O 1
ATOM 1537 N N . TYR B 1 14 ? -1.992 -31.453 3.621 1 97.69 14 TYR B N 1
ATOM 1538 C CA . TYR B 1 14 ? -3.18 -30.906 2.969 1 97.69 14 TYR B CA 1
ATOM 1539 C C . TYR B 1 14 ? -3.307 -31.438 1.545 1 97.69 14 TYR B C 1
ATOM 1541 O O . TYR B 1 14 ? -2.322 -31.484 0.804 1 97.69 14 TYR B O 1
ATOM 1549 N N . ASP B 1 15 ? -4.461 -31.875 1.124 1 97.62 15 ASP B N 1
ATOM 1550 C CA . ASP B 1 15 ? -4.719 -32.344 -0.237 1 97.62 15 ASP B CA 1
ATOM 1551 C C . ASP B 1 15 ? -4.836 -31.156 -1.201 1 97.62 15 ASP B C 1
ATOM 1553 O O . ASP B 1 15 ? -5.902 -30.547 -1.323 1 97.62 15 ASP B O 1
ATOM 1557 N N . MET B 1 16 ? -3.854 -30.891 -1.961 1 98 16 MET B N 1
ATOM 1558 C CA . MET B 1 16 ? -3.775 -29.719 -2.818 1 98 16 MET B CA 1
ATOM 1559 C C . MET B 1 16 ? -4.738 -29.828 -3.996 1 98 16 MET B C 1
ATOM 1561 O O . MET B 1 16 ? -5.008 -28.844 -4.684 1 98 16 MET B O 1
ATOM 1565 N N . VAL B 1 17 ? -5.309 -31 -4.23 1 98.19 17 VAL B N 1
ATOM 1566 C CA . VAL B 1 17 ? -6.34 -31.188 -5.246 1 98.19 17 VAL B CA 1
ATOM 1567 C C . VAL B 1 17 ? -7.547 -30.297 -4.926 1 98.19 17 VAL B C 1
ATOM 1569 O O . VAL B 1 17 ? -8.203 -29.781 -5.832 1 98.19 17 VAL B O 1
ATOM 1572 N N . ILE B 1 18 ? -7.773 -30.078 -3.68 1 98.19 18 ILE B N 1
ATOM 1573 C CA . ILE B 1 18 ? -8.898 -29.25 -3.244 1 98.19 18 ILE B CA 1
ATOM 1574 C C . ILE B 1 18 ? -8.727 -27.828 -3.754 1 98.19 18 ILE B C 1
ATOM 1576 O O . ILE B 1 18 ? -9.672 -27.219 -4.262 1 98.19 18 ILE B O 1
ATOM 1580 N N . ILE B 1 19 ? -7.551 -27.281 -3.65 1 98.25 19 ILE B N 1
ATOM 1581 C CA . ILE B 1 19 ? -7.285 -25.922 -4.133 1 98.25 19 ILE B CA 1
ATOM 1582 C C . ILE B 1 19 ? -7.418 -25.891 -5.652 1 98.25 19 ILE B C 1
ATOM 1584 O O . ILE B 1 19 ? -8.016 -24.969 -6.207 1 98.25 19 ILE B O 1
ATOM 1588 N N . ARG B 1 20 ? -6.848 -26.922 -6.332 1 98.56 20 ARG B N 1
ATOM 1589 C CA . ARG B 1 20 ? -6.918 -26.984 -7.789 1 98.56 20 ARG B CA 1
ATOM 1590 C C . ARG B 1 20 ? -8.367 -27.016 -8.266 1 98.56 20 ARG B C 1
ATOM 1592 O O . ARG B 1 20 ? -8.727 -26.328 -9.227 1 98.56 20 ARG B O 1
ATOM 1599 N N . GLN B 1 21 ? -9.172 -27.781 -7.582 1 98.38 21 GLN B N 1
ATOM 1600 C CA . GLN B 1 21 ? -10.586 -27.875 -7.934 1 98.38 21 GLN B CA 1
ATOM 1601 C C . GLN B 1 21 ? -11.312 -26.562 -7.676 1 98.38 21 GLN B C 1
ATOM 1603 O O . GLN B 1 21 ? -12.109 -26.109 -8.5 1 98.38 21 GLN B O 1
ATOM 1608 N N . ARG B 1 22 ? -11.016 -25.984 -6.535 1 97.06 22 ARG B N 1
ATOM 1609 C CA . ARG B 1 22 ? -11.609 -24.688 -6.203 1 97.06 22 ARG B CA 1
ATOM 1610 C C . ARG B 1 22 ? -11.336 -23.672 -7.301 1 97.06 22 ARG B C 1
ATOM 1612 O O . ARG B 1 22 ? -12.258 -23 -7.781 1 97.06 22 ARG B O 1
ATOM 1619 N N . VAL B 1 23 ? -10.109 -23.562 -7.727 1 98.25 23 VAL B N 1
ATOM 1620 C CA . VAL B 1 23 ? -9.703 -22.594 -8.727 1 98.25 23 VAL B CA 1
ATOM 1621 C C . VAL B 1 23 ? -10.297 -22.969 -10.086 1 98.25 23 VAL B C 1
ATOM 1623 O O . VAL B 1 23 ? -10.75 -22.094 -10.836 1 98.25 23 VAL B O 1
ATOM 1626 N N . GLY B 1 24 ? -10.25 -24.234 -10.398 1 98.12 24 GLY B N 1
ATOM 1627 C CA . GLY B 1 24 ? -10.859 -24.688 -11.633 1 98.12 24 GLY B CA 1
ATOM 1628 C C . GLY B 1 24 ? -12.32 -24.328 -11.758 1 98.12 24 GLY B C 1
ATOM 1629 O O . GLY B 1 24 ? -12.797 -24 -12.844 1 98.12 24 GLY B O 1
ATOM 1630 N N . GLN B 1 25 ? -13.039 -24.266 -10.664 1 97.25 25 GLN B N 1
ATOM 1631 C CA . GLN B 1 25 ? -14.477 -24.031 -10.648 1 97.25 25 GLN B CA 1
ATOM 1632 C C . GLN B 1 25 ? -14.781 -22.531 -10.57 1 97.25 25 GLN B C 1
ATOM 1634 O O . GLN B 1 25 ? -15.797 -22.078 -11.094 1 97.25 25 GLN B O 1
ATOM 1639 N N . THR B 1 26 ? -13.828 -21.781 -9.891 1 96 26 THR B N 1
ATOM 1640 C CA . THR B 1 26 ? -14.258 -20.438 -9.555 1 96 26 THR B CA 1
ATOM 1641 C C . THR B 1 26 ? -13.289 -19.391 -10.117 1 96 26 THR B C 1
ATOM 1643 O O . THR B 1 26 ? -13.555 -18.188 -10.062 1 96 26 THR B O 1
ATOM 1646 N N . GLY B 1 27 ? -12.164 -19.875 -10.648 1 96.88 27 GLY B N 1
ATOM 1647 C CA . GLY B 1 27 ? -11.172 -18.938 -11.125 1 96.88 27 GLY B CA 1
ATOM 1648 C C . GLY B 1 27 ? -11.719 -17.953 -12.141 1 96.88 27 GLY B C 1
ATOM 1649 O O . GLY B 1 27 ? -11.422 -16.75 -12.078 1 96.88 27 GLY B O 1
ATOM 1650 N N . HIS B 1 28 ? -12.633 -18.391 -13.031 1 97 28 HIS B N 1
ATOM 1651 C CA . HIS B 1 28 ? -13.156 -17.594 -14.141 1 97 28 HIS B CA 1
ATOM 1652 C C . HIS B 1 28 ? -14.031 -16.453 -13.633 1 97 28 HIS B C 1
ATOM 1654 O O . HIS B 1 28 ? -14.305 -15.5 -14.375 1 97 28 HIS B O 1
ATOM 1660 N N . LEU B 1 29 ? -14.469 -16.5 -12.383 1 96.44 29 LEU B N 1
ATOM 1661 C CA . LEU B 1 29 ? -15.336 -15.461 -11.82 1 96.44 29 LEU B CA 1
ATOM 1662 C C . LEU B 1 29 ? -14.594 -14.133 -11.695 1 96.44 29 LEU B C 1
ATOM 1664 O O . LEU B 1 29 ? -15.219 -13.078 -11.602 1 96.44 29 LEU B O 1
ATOM 1668 N N . MET B 1 30 ? -13.25 -14.164 -11.719 1 97.5 30 MET B N 1
ATOM 1669 C CA . MET B 1 30 ? -12.453 -12.953 -11.602 1 97.5 30 MET B CA 1
ATOM 1670 C C . MET B 1 30 ? -12.125 -12.375 -12.977 1 97.5 30 MET B C 1
ATOM 1672 O O . MET B 1 30 ? -11.539 -11.297 -13.078 1 97.5 30 MET B O 1
ATOM 1676 N N . ASP B 1 31 ? -12.516 -13.133 -14.062 1 98.12 31 ASP B N 1
ATOM 1677 C CA . ASP B 1 31 ? -12.281 -12.617 -15.406 1 98.12 31 ASP B CA 1
ATOM 1678 C C . ASP B 1 31 ? -13.07 -11.328 -15.641 1 98.12 31 ASP B C 1
ATOM 1680 O O . ASP B 1 31 ? -14.281 -11.289 -15.438 1 98.12 31 ASP B O 1
ATOM 1684 N N . GLY B 1 32 ? -12.391 -10.273 -16.031 1 97.31 32 GLY B N 1
ATOM 1685 C CA . GLY B 1 32 ? -13.047 -9.016 -16.359 1 97.31 32 GLY B CA 1
ATOM 1686 C C . GLY B 1 32 ? -13.453 -8.219 -15.141 1 97.31 32 GLY B C 1
ATOM 1687 O O . GLY B 1 32 ? -14.258 -7.289 -15.242 1 97.31 32 GLY B O 1
ATOM 1688 N N . PHE B 1 33 ? -12.961 -8.594 -14 1 97.81 33 PHE B N 1
ATOM 1689 C CA . PHE B 1 33 ? -13.305 -7.84 -12.797 1 97.81 33 PHE B CA 1
ATOM 1690 C C . PHE B 1 33 ? -12.883 -6.383 -12.938 1 97.81 33 PHE B C 1
ATOM 1692 O O . PHE B 1 33 ? -11.742 -6.094 -13.297 1 97.81 33 PHE B O 1
ATOM 1699 N N . PRO B 1 34 ? -13.781 -5.477 -12.648 1 97.62 34 PRO B N 1
ATOM 1700 C CA . PRO B 1 34 ? -13.469 -4.062 -12.867 1 97.62 34 PRO B CA 1
ATOM 1701 C C . PRO B 1 34 ? -12.211 -3.615 -12.133 1 97.62 34 PRO B C 1
ATOM 1703 O O . PRO B 1 34 ? -12.07 -3.865 -10.93 1 97.62 34 PRO B O 1
ATOM 1706 N N . GLY B 1 35 ? -11.328 -2.977 -12.906 1 97.5 35 GLY B N 1
ATOM 1707 C CA . GLY B 1 35 ? -10.141 -2.383 -12.32 1 97.5 35 GLY B CA 1
ATOM 1708 C C . GLY B 1 35 ? -9 -3.375 -12.141 1 97.5 35 GLY B C 1
ATOM 1709 O O . GLY B 1 35 ? -7.91 -3.008 -11.703 1 97.5 35 GLY B O 1
ATOM 1710 N N . LEU B 1 36 ? -9.234 -4.613 -12.422 1 98.25 36 LEU B N 1
ATOM 1711 C CA . LEU B 1 36 ? -8.227 -5.656 -12.281 1 98.25 36 LEU B CA 1
ATOM 1712 C C . LEU B 1 36 ? -7.367 -5.758 -13.539 1 98.25 36 LEU B C 1
ATOM 1714 O O . LEU B 1 36 ? -7.895 -5.922 -14.641 1 98.25 36 LEU B O 1
ATOM 1718 N N . LEU B 1 37 ? -6.066 -5.543 -13.383 1 98.56 37 LEU B N 1
ATOM 1719 C CA . LEU B 1 37 ? -5.188 -5.855 -14.508 1 98.56 37 LEU B CA 1
ATOM 1720 C C . LEU B 1 37 ? -5.074 -7.363 -14.703 1 98.56 37 LEU B C 1
ATOM 1722 O O . LEU B 1 37 ? -5.324 -7.867 -15.805 1 98.56 37 LEU B O 1
ATOM 1726 N N . PHE B 1 38 ? -4.719 -8.07 -13.586 1 98.75 38 PHE B N 1
ATOM 1727 C CA . PHE B 1 38 ? -4.793 -9.523 -13.609 1 98.75 38 PHE B CA 1
ATOM 1728 C C . PHE B 1 38 ? -4.75 -10.094 -12.195 1 98.75 38 PHE B C 1
ATOM 1730 O O . PHE B 1 38 ? -4.352 -9.398 -11.258 1 98.75 38 PHE B O 1
ATOM 1737 N N . LYS B 1 39 ? -5.242 -11.25 -12.023 1 98.81 39 LYS B N 1
ATOM 1738 C CA . LYS B 1 39 ? -5.059 -12.109 -10.859 1 98.81 39 LYS B CA 1
ATOM 1739 C C . LYS B 1 39 ? -4.41 -13.438 -11.25 1 98.81 39 LYS B C 1
ATOM 1741 O O . LYS B 1 39 ? -4.848 -14.086 -12.203 1 98.81 39 LYS B O 1
ATOM 1746 N N . ALA B 1 40 ? -3.332 -13.82 -10.617 1 98.94 40 ALA B N 1
ATOM 1747 C CA . ALA B 1 40 ? -2.719 -15.141 -10.766 1 98.94 40 ALA B CA 1
ATOM 1748 C C . ALA B 1 40 ? -2.979 -16.016 -9.539 1 98.94 40 ALA B C 1
ATOM 1750 O O . ALA B 1 40 ? -2.609 -15.641 -8.422 1 98.94 40 ALA B O 1
ATOM 1751 N N . PHE B 1 41 ? -3.664 -17.109 -9.773 1 98.88 41 PHE B N 1
ATOM 1752 C CA . PHE B 1 41 ? -3.91 -18.078 -8.727 1 98.88 41 PHE B CA 1
ATOM 1753 C C . PHE B 1 41 ? -2.686 -18.969 -8.508 1 98.88 41 PHE B C 1
ATOM 1755 O O . PHE B 1 41 ? -2.406 -19.859 -9.32 1 98.88 41 PHE B O 1
ATOM 1762 N N . LEU B 1 42 ? -2.016 -18.734 -7.367 1 98.88 42 LEU B N 1
ATOM 1763 C CA . LEU B 1 42 ? -0.688 -19.312 -7.184 1 98.88 42 LEU B CA 1
ATOM 1764 C C . LEU B 1 42 ? -0.699 -20.359 -6.074 1 98.88 42 LEU B C 1
ATOM 1766 O O . LEU B 1 42 ? -1.257 -20.125 -5 1 98.88 42 LEU B O 1
ATOM 1770 N N . ILE B 1 43 ? -0.05 -21.484 -6.336 1 98.81 43 ILE B N 1
ATOM 1771 C CA . ILE B 1 43 ? 0.163 -22.484 -5.281 1 98.81 43 ILE B CA 1
ATOM 1772 C C . ILE B 1 43 ? 1.646 -22.828 -5.199 1 98.81 43 ILE B C 1
ATOM 1774 O O . ILE B 1 43 ? 2.342 -22.859 -6.215 1 98.81 43 ILE B O 1
ATOM 1778 N N . GLY B 1 44 ? 2.135 -22.969 -4.055 1 97.81 44 GLY B N 1
ATOM 1779 C CA . GLY B 1 44 ? 3.398 -23.609 -3.754 1 97.81 44 GLY B CA 1
ATOM 1780 C C . GLY B 1 44 ? 3.229 -24.984 -3.131 1 97.81 44 GLY B C 1
ATOM 1781 O O . GLY B 1 44 ? 2.373 -25.188 -2.264 1 97.81 44 GLY B O 1
ATOM 1782 N N . GLU B 1 45 ? 3.951 -25.953 -3.584 1 96.25 45 GLU B N 1
ATOM 1783 C CA . GLU B 1 45 ? 3.787 -27.312 -3.055 1 96.25 45 GLU B CA 1
ATOM 1784 C C . GLU B 1 45 ? 5.098 -27.844 -2.484 1 96.25 45 GLU B C 1
ATOM 1786 O O . GLU B 1 45 ? 6.148 -27.734 -3.125 1 96.25 45 GLU B O 1
ATOM 1791 N N . LYS B 1 46 ? 4.98 -28.422 -1.395 1 94.38 46 LYS B N 1
ATOM 1792 C CA . LYS B 1 46 ? 6.129 -29.062 -0.771 1 94.38 46 LYS B CA 1
ATOM 1793 C C . LYS B 1 46 ? 6.715 -30.141 -1.683 1 94.38 46 LYS B C 1
ATOM 1795 O O . LYS B 1 46 ? 7.934 -30.266 -1.806 1 94.38 46 LYS B O 1
ATOM 1800 N N . ALA B 1 47 ? 5.906 -30.891 -2.314 1 90.88 47 ALA B N 1
ATOM 1801 C CA . ALA B 1 47 ? 6.316 -31.969 -3.211 1 90.88 47 ALA B CA 1
ATOM 1802 C C . ALA B 1 47 ? 7.152 -31.422 -4.367 1 90.88 47 ALA B C 1
ATOM 1804 O O . ALA B 1 47 ? 7.906 -32.188 -5 1 90.88 47 ALA B O 1
ATOM 1805 N N . GLN B 1 48 ? 7.062 -30.141 -4.594 1 88.25 48 GLN B N 1
ATOM 1806 C CA . GLN B 1 48 ? 7.797 -29.516 -5.688 1 88.25 48 GLN B CA 1
ATOM 1807 C C . GLN B 1 48 ? 9.008 -28.75 -5.172 1 88.25 48 GLN B C 1
ATOM 1809 O O . GLN B 1 48 ? 9.594 -27.953 -5.898 1 88.25 48 GLN B O 1
ATOM 1814 N N . GLY B 1 49 ? 9.281 -28.875 -3.9 1 88.88 49 GLY B N 1
ATOM 1815 C CA . GLY B 1 49 ? 10.523 -28.328 -3.379 1 88.88 49 GLY B CA 1
ATOM 1816 C C . GLY B 1 49 ? 10.305 -27.141 -2.457 1 88.88 49 GLY B C 1
ATOM 1817 O O . GLY B 1 49 ? 11.266 -26.594 -1.905 1 88.88 49 GLY B O 1
ATOM 1818 N N . GLU B 1 50 ? 9.023 -26.781 -2.346 1 93.56 50 GLU B N 1
ATOM 1819 C CA . GLU B 1 50 ? 8.758 -25.672 -1.419 1 93.56 50 GLU B CA 1
ATOM 1820 C C . GLU B 1 50 ? 8.773 -26.156 0.028 1 93.56 50 GLU B C 1
ATOM 1822 O O . GLU B 1 50 ? 8.656 -27.359 0.289 1 93.56 50 GLU B O 1
ATOM 1827 N N . GLN B 1 51 ? 8.953 -25.266 0.978 1 92.38 51 GLN B N 1
ATOM 1828 C CA . GLN B 1 51 ? 9.016 -25.625 2.393 1 92.38 51 GLN B CA 1
ATOM 1829 C C . GLN B 1 51 ? 7.656 -26.078 2.906 1 92.38 51 GLN B C 1
ATOM 1831 O O . GLN B 1 51 ? 7.578 -26.938 3.791 1 92.38 51 GLN B O 1
ATOM 1836 N N . HIS B 1 52 ? 6.625 -25.438 2.332 1 95.69 52 HIS B N 1
ATOM 1837 C CA . HIS B 1 52 ? 5.258 -25.766 2.725 1 95.69 52 HIS B CA 1
ATOM 1838 C C . HIS B 1 52 ? 4.309 -25.672 1.535 1 95.69 52 HIS B C 1
ATOM 1840 O O . HIS B 1 52 ? 4.641 -25.062 0.513 1 95.69 52 HIS B O 1
ATOM 1846 N N . ASN B 1 53 ? 3.172 -26.422 1.716 1 97.94 53 ASN B N 1
ATOM 1847 C CA . ASN B 1 53 ? 2.066 -26.141 0.808 1 97.94 53 ASN B CA 1
ATOM 1848 C C . ASN B 1 53 ? 1.505 -24.734 1.039 1 97.94 53 ASN B C 1
ATOM 1850 O O . ASN B 1 53 ? 1.441 -24.266 2.178 1 97.94 53 ASN B O 1
ATOM 1854 N N . SER B 1 54 ? 1.158 -24.109 -0.105 1 98.44 54 SER B N 1
ATOM 1855 C CA . SER B 1 54 ? 0.639 -22.766 0.074 1 98.44 54 SER B CA 1
ATOM 1856 C C . SER B 1 54 ? -0.288 -22.375 -1.072 1 98.44 54 SER B C 1
ATOM 1858 O O . SER B 1 54 ? -0.236 -22.969 -2.15 1 98.44 54 SER B O 1
ATOM 1860 N N . TYR B 1 55 ? -1.236 -21.547 -0.797 1 98.5 55 TYR B N 1
ATOM 1861 C CA . TYR B 1 55 ? -2.1 -20.828 -1.726 1 98.5 55 TYR B CA 1
ATOM 1862 C C . TYR B 1 55 ? -1.916 -19.328 -1.588 1 98.5 55 TYR B C 1
ATOM 1864 O O . TYR B 1 55 ? -2.305 -18.734 -0.576 1 98.5 55 TYR B O 1
ATOM 1872 N N . CYS B 1 56 ? -1.301 -18.641 -2.662 1 98.31 56 CYS B N 1
ATOM 1873 C CA . CYS B 1 56 ? -0.825 -17.266 -2.525 1 98.31 56 CYS B CA 1
ATOM 1874 C C . CYS B 1 56 ? -1.196 -16.438 -3.748 1 98.31 56 CYS B C 1
ATOM 1876 O O . CYS B 1 56 ? -0.32 -15.906 -4.434 1 98.31 56 CYS B O 1
ATOM 1878 N N . PRO B 1 57 ? -2.482 -16.219 -3.955 1 98.69 57 PRO B N 1
ATOM 1879 C CA . PRO B 1 57 ? -2.85 -15.453 -5.148 1 98.69 57 PRO B CA 1
ATOM 1880 C C . PRO B 1 57 ? -2.23 -14.055 -5.172 1 98.69 57 PRO B C 1
ATOM 1882 O O . PRO B 1 57 ? -2.09 -13.422 -4.121 1 98.69 57 PRO B O 1
ATOM 1885 N N . LEU B 1 58 ? -1.83 -13.641 -6.375 1 98.88 58 LEU B N 1
ATOM 1886 C CA . LEU B 1 58 ? -1.328 -12.297 -6.633 1 98.88 58 LEU B CA 1
ATOM 1887 C C . LEU B 1 58 ? -2.33 -11.492 -7.449 1 98.88 58 LEU B C 1
ATOM 1889 O O . LEU B 1 58 ? -2.85 -11.977 -8.461 1 98.88 58 LEU B O 1
ATOM 1893 N N . TYR B 1 59 ? -2.646 -10.312 -7.004 1 98.88 59 TYR B N 1
ATOM 1894 C CA . TYR B 1 59 ? -3.461 -9.359 -7.746 1 98.88 59 TYR B CA 1
ATOM 1895 C C . TYR B 1 59 ? -2.643 -8.133 -8.141 1 98.88 59 TYR B C 1
ATOM 1897 O O . TYR B 1 59 ? -1.844 -7.629 -7.348 1 98.88 59 TYR B O 1
ATOM 1905 N N . VAL B 1 60 ? -2.85 -7.676 -9.367 1 98.75 60 VAL B N 1
ATOM 1906 C CA . VAL B 1 60 ? -2.41 -6.344 -9.766 1 98.75 60 VAL B CA 1
ATOM 1907 C C . VAL B 1 60 ? -3.615 -5.512 -10.203 1 98.75 60 VAL B C 1
ATOM 1909 O O . VAL B 1 60 ? -4.316 -5.871 -11.148 1 98.75 60 VAL B O 1
ATOM 1912 N N . TRP B 1 61 ? -3.818 -4.441 -9.453 1 98.12 61 TRP B N 1
ATOM 1913 C CA . TRP B 1 61 ? -4.988 -3.598 -9.672 1 98.12 61 TRP B CA 1
ATOM 1914 C C . TRP B 1 61 ? -4.613 -2.328 -10.43 1 98.12 61 TRP B C 1
ATOM 1916 O O . TRP B 1 61 ? -3.627 -1.665 -10.094 1 98.12 61 TRP B O 1
ATOM 1926 N N . GLN B 1 62 ? -5.43 -1.981 -11.398 1 95.44 62 GLN B N 1
ATOM 1927 C CA . GLN B 1 62 ? -5.234 -0.751 -12.156 1 95.44 62 GLN B CA 1
ATOM 1928 C C . GLN B 1 62 ? -5.758 0.459 -11.391 1 95.44 62 GLN B C 1
ATOM 1930 O O . GLN B 1 62 ? -5.277 1.578 -11.578 1 95.44 62 GLN B O 1
ATOM 1935 N N . ASP B 1 63 ? -6.75 0.185 -10.617 1 90.69 63 ASP B N 1
ATOM 1936 C CA . ASP B 1 63 ? -7.312 1.315 -9.883 1 90.69 63 ASP B CA 1
ATOM 1937 C C . ASP B 1 63 ? -7.734 0.902 -8.477 1 90.69 63 ASP B C 1
ATOM 1939 O O . ASP B 1 63 ? -8.008 -0.274 -8.219 1 90.69 63 ASP B O 1
ATOM 1943 N N . ASP B 1 64 ? -7.867 1.854 -7.637 1 94 64 ASP B N 1
ATOM 1944 C CA . ASP B 1 64 ? -8.133 1.634 -6.219 1 94 64 ASP B CA 1
ATOM 1945 C C . ASP B 1 64 ? -9.578 1.194 -5.992 1 94 64 ASP B C 1
ATOM 1947 O O . ASP B 1 64 ? -9.859 0.419 -5.078 1 94 64 ASP B O 1
ATOM 1951 N N . LYS B 1 65 ? -10.445 1.698 -6.855 1 96 65 LYS B N 1
ATOM 1952 C CA . LYS B 1 65 ? -11.852 1.376 -6.656 1 96 65 LYS B CA 1
ATOM 1953 C C . LYS B 1 65 ? -12.102 -0.124 -6.785 1 96 65 LYS B C 1
ATOM 1955 O O . LYS B 1 65 ? -12.844 -0.708 -5.992 1 96 65 LYS B O 1
ATOM 1960 N N . GLY B 1 66 ? -11.57 -0.746 -7.828 1 96.94 66 GLY B N 1
ATOM 1961 C CA . GLY B 1 66 ? -11.719 -2.184 -7.988 1 96.94 66 GLY B CA 1
ATOM 1962 C C . GLY B 1 66 ? -11.203 -2.973 -6.801 1 96.94 66 GLY B C 1
ATOM 1963 O O . GLY B 1 66 ? -11.891 -3.859 -6.293 1 96.94 66 GLY B O 1
ATOM 1964 N N . MET B 1 67 ? -10.031 -2.674 -6.348 1 97.75 67 MET B N 1
ATOM 1965 C CA . MET B 1 67 ? -9.43 -3.332 -5.188 1 97.75 67 MET B CA 1
ATOM 1966 C C . MET B 1 67 ? -10.289 -3.143 -3.947 1 97.75 67 MET B C 1
ATOM 1968 O O . MET B 1 67 ? -10.547 -4.098 -3.211 1 97.75 67 MET B O 1
ATOM 1972 N N . THR B 1 68 ? -10.719 -1.904 -3.746 1 98.12 68 THR B N 1
ATOM 1973 C CA . THR B 1 68 ? -11.547 -1.576 -2.592 1 98.12 68 THR B CA 1
ATOM 1974 C C . THR B 1 68 ? -12.852 -2.367 -2.619 1 98.12 68 THR B C 1
ATOM 1976 O O . THR B 1 68 ? -13.258 -2.941 -1.606 1 98.12 68 THR B O 1
ATOM 1979 N N . ASP B 1 69 ? -13.477 -2.426 -3.771 1 97.31 69 ASP B N 1
ATOM 1980 C CA . ASP B 1 69 ? -14.711 -3.186 -3.92 1 97.31 69 ASP B CA 1
ATOM 1981 C C . ASP B 1 69 ? -14.477 -4.668 -3.637 1 97.31 69 ASP B C 1
ATOM 1983 O O . ASP B 1 69 ? -15.289 -5.309 -2.959 1 97.31 69 ASP B O 1
ATOM 1987 N N . PHE B 1 70 ? -13.469 -5.16 -4.203 1 97.81 70 PHE B N 1
ATOM 1988 C CA . PHE B 1 70 ? -13.156 -6.57 -4.004 1 97.81 70 PHE B CA 1
ATOM 1989 C C . PHE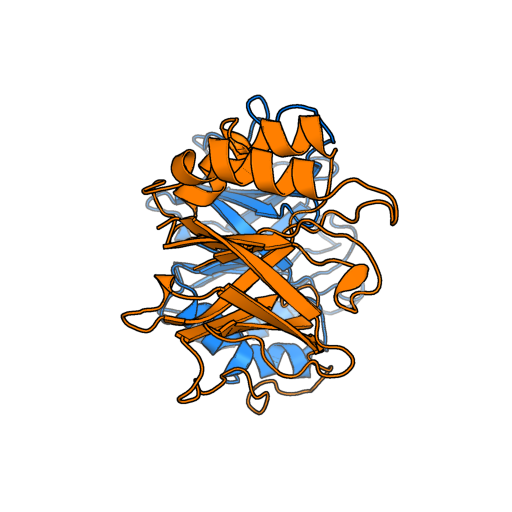 B 1 70 ? -13.039 -6.898 -2.52 1 97.81 70 PHE B C 1
ATOM 1991 O O . PHE B 1 70 ? -13.602 -7.891 -2.053 1 97.81 70 PHE B O 1
ATOM 1998 N N . ILE B 1 71 ? -12.312 -6.066 -1.768 1 97.94 71 ILE B N 1
ATOM 1999 C CA . ILE B 1 71 ? -12.023 -6.34 -0.363 1 97.94 71 ILE B CA 1
ATOM 2000 C C . ILE B 1 71 ? -13.273 -6.082 0.477 1 97.94 71 ILE B C 1
ATOM 2002 O O . ILE B 1 71 ? -13.602 -6.863 1.37 1 97.94 71 ILE B O 1
ATOM 2006 N N . PHE B 1 72 ? -14.07 -5.016 0.117 1 97.88 72 PHE B N 1
ATOM 2007 C CA . PHE B 1 72 ? -15.039 -4.527 1.093 1 97.88 72 PHE B CA 1
ATOM 2008 C C . PHE B 1 72 ? -16.453 -4.742 0.597 1 97.88 72 PHE B C 1
ATOM 2010 O O . PHE B 1 72 ? -17.422 -4.406 1.29 1 97.88 72 PHE B O 1
ATOM 2017 N N . ASN B 1 73 ? -16.578 -5.266 -0.571 1 96.69 73 ASN B N 1
ATOM 2018 C CA . ASN B 1 73 ? -17.938 -5.488 -1.066 1 96.69 73 ASN B CA 1
ATOM 2019 C C . ASN B 1 73 ? -18.25 -6.977 -1.187 1 96.69 73 ASN B C 1
ATOM 2021 O O . ASN B 1 73 ? -18.953 -7.398 -2.115 1 96.69 73 ASN B O 1
ATOM 2025 N N . GLY B 1 74 ? -17.609 -7.797 -0.377 1 95.56 74 GLY B N 1
ATOM 2026 C CA . GLY B 1 74 ? -18.078 -9.156 -0.174 1 95.56 74 GLY B CA 1
ATOM 2027 C C . GLY B 1 74 ? -17.328 -10.18 -0.995 1 95.56 74 GLY B C 1
ATOM 2028 O O . GLY B 1 74 ? -17.406 -11.383 -0.729 1 95.56 74 GLY B O 1
ATOM 2029 N N . TYR B 1 75 ? -16.562 -9.766 -1.983 1 95.62 75 TYR B N 1
ATOM 2030 C CA . TYR B 1 75 ? -15.875 -10.711 -2.852 1 95.62 75 TYR B CA 1
ATOM 2031 C C . TYR B 1 75 ? -14.766 -11.438 -2.096 1 95.62 75 TYR B C 1
ATOM 2033 O O . TYR B 1 75 ? -14.508 -12.617 -2.336 1 95.62 75 TYR B O 1
ATOM 2041 N N . PHE B 1 76 ? -14.156 -10.773 -1.144 1 96.62 76 PHE B N 1
ATOM 2042 C CA . PHE B 1 76 ? -13.055 -11.336 -0.375 1 96.62 76 PHE B CA 1
ATOM 2043 C C . PHE B 1 76 ? -13.578 -12.227 0.749 1 96.62 76 PHE B C 1
ATOM 2045 O O . PHE B 1 76 ? -12.82 -12.992 1.343 1 96.62 76 PHE B O 1
ATOM 2052 N N . ASP B 1 77 ? -14.844 -12.219 0.985 1 96 77 ASP B N 1
ATOM 2053 C CA . ASP B 1 77 ? -15.43 -12.914 2.131 1 96 77 ASP B CA 1
ATOM 2054 C C . ASP B 1 77 ? -15.219 -14.422 2.031 1 96 77 ASP B C 1
ATOM 2056 O O . ASP B 1 77 ? -15.07 -15.102 3.049 1 96 77 ASP B O 1
ATOM 2060 N N . ASN B 1 78 ? -15.211 -14.945 0.847 1 93.25 78 ASN B N 1
ATOM 2061 C CA . ASN B 1 78 ? -14.969 -16.375 0.685 1 93.25 78 ASN B CA 1
ATOM 2062 C C . ASN B 1 78 ? -13.594 -16.781 1.212 1 93.25 78 ASN B C 1
ATOM 2064 O O . ASN B 1 78 ? -13.438 -17.859 1.778 1 93.25 78 ASN B O 1
ATOM 2068 N N . ILE B 1 79 ? -12.594 -15.922 1.001 1 95.31 79 ILE B N 1
ATOM 2069 C CA . ILE B 1 79 ? -11.25 -16.188 1.504 1 95.31 79 ILE B CA 1
ATOM 2070 C C . ILE B 1 79 ? -11.25 -16.125 3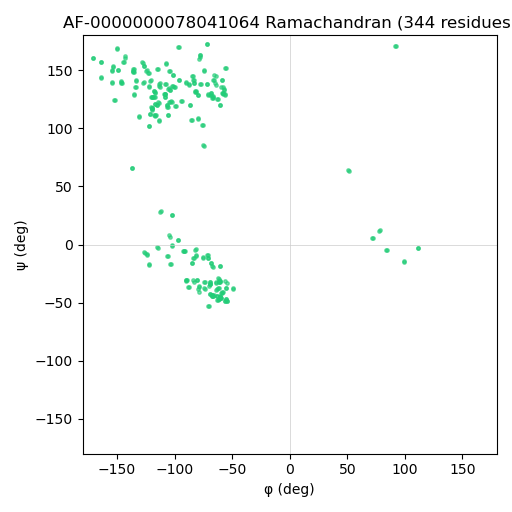.029 1 95.31 79 ILE B C 1
ATOM 2072 O O . ILE B 1 79 ? -10.688 -17 3.693 1 95.31 79 ILE B O 1
ATOM 2076 N N . LEU B 1 80 ? -11.914 -15.125 3.559 1 95.31 80 LEU B N 1
ATOM 2077 C CA . LEU B 1 80 ? -12 -14.992 5.008 1 95.31 80 LEU B CA 1
ATOM 2078 C C . LEU B 1 80 ? -12.672 -16.203 5.629 1 95.31 80 LEU B C 1
ATOM 2080 O O . LEU B 1 80 ? -12.18 -16.766 6.613 1 95.31 80 LEU B O 1
ATOM 2084 N N . ARG B 1 81 ? -13.727 -16.656 5.062 1 94 81 ARG B N 1
ATOM 2085 C CA . ARG B 1 81 ? -14.5 -17.781 5.574 1 94 81 ARG B CA 1
ATOM 2086 C C . ARG B 1 81 ? -13.711 -19.078 5.469 1 94 81 ARG B C 1
ATOM 2088 O O . ARG B 1 81 ? -13.664 -19.859 6.418 1 94 81 ARG B O 1
ATOM 2095 N N . ASP B 1 82 ? -13.078 -19.25 4.332 1 94 82 ASP B N 1
ATOM 2096 C CA . ASP B 1 82 ? -12.469 -20.547 4.031 1 94 82 ASP B CA 1
ATOM 2097 C C . ASP B 1 82 ? -11.078 -20.656 4.648 1 94 82 ASP B C 1
ATOM 2099 O O . ASP B 1 82 ? -10.648 -21.75 5.027 1 94 82 ASP B O 1
ATOM 2103 N N . PHE B 1 83 ? -10.367 -19.516 4.77 1 95.75 83 PHE B N 1
ATOM 2104 C CA . PHE B 1 83 ? -8.953 -19.625 5.129 1 95.75 83 PHE B CA 1
ATOM 2105 C C . PHE B 1 83 ? -8.648 -18.766 6.352 1 95.75 83 PHE B C 1
ATOM 2107 O O . PHE B 1 83 ? -7.527 -18.781 6.863 1 95.75 83 PHE B O 1
ATOM 2114 N N . GLY B 1 84 ? -9.625 -17.984 6.812 1 95.25 84 GLY B N 1
ATOM 2115 C CA . GLY B 1 84 ? -9.445 -17.188 8.016 1 95.25 84 GLY B CA 1
ATOM 2116 C C . GLY B 1 84 ? -8.914 -15.797 7.742 1 95.25 84 GLY B C 1
ATOM 2117 O O . GLY B 1 84 ? -8.531 -15.484 6.613 1 95.25 84 GLY B O 1
ATOM 2118 N N . TRP B 1 85 ? -8.945 -15.047 8.812 1 96.06 85 TRP B N 1
ATOM 2119 C CA . TRP B 1 85 ? -8.469 -13.664 8.797 1 96.06 85 TRP B CA 1
ATOM 2120 C C . TRP B 1 85 ? -6.957 -13.609 8.625 1 96.06 85 TRP B C 1
ATOM 2122 O O . TRP B 1 85 ? -6.223 -14.359 9.266 1 96.06 85 TRP B O 1
ATOM 2132 N N . ARG B 1 86 ? -6.477 -12.844 7.684 1 95.12 86 ARG B N 1
ATOM 2133 C CA . ARG B 1 86 ? -5.047 -12.742 7.426 1 95.12 86 ARG B CA 1
ATOM 2134 C C . ARG B 1 86 ? -4.695 -11.398 6.801 1 95.12 86 ARG B C 1
ATOM 2136 O O . ARG B 1 86 ? -5.543 -10.766 6.164 1 95.12 86 ARG B O 1
ATOM 2143 N N . PRO B 1 87 ? -3.492 -10.977 7.02 1 97.19 87 PRO B N 1
ATOM 2144 C CA . PRO B 1 87 ? -3.086 -9.742 6.348 1 97.19 87 PRO B CA 1
ATOM 2145 C C . PRO B 1 87 ? -3.053 -9.875 4.828 1 97.19 87 PRO B C 1
ATOM 2147 O O . PRO B 1 87 ? -2.797 -10.969 4.309 1 97.19 87 PRO B O 1
ATOM 2150 N N . ILE B 1 88 ? -3.393 -8.828 4.195 1 98.31 88 ILE B N 1
ATOM 2151 C CA . ILE B 1 88 ? -3.203 -8.695 2.754 1 98.31 88 ILE B CA 1
ATOM 2152 C C . ILE B 1 88 ? -2.031 -7.758 2.471 1 98.31 88 ILE B C 1
ATOM 2154 O O . ILE B 1 88 ? -2.119 -6.551 2.717 1 98.31 88 ILE B O 1
ATOM 2158 N N . GLU B 1 89 ? -0.975 -8.289 1.959 1 98.56 89 GLU B N 1
ATOM 2159 C CA . GLU B 1 89 ? 0.177 -7.457 1.621 1 98.56 89 GLU B CA 1
ATOM 2160 C C . GLU B 1 89 ? -0.106 -6.598 0.394 1 98.56 89 GLU B C 1
ATOM 2162 O O . GLU B 1 89 ? -0.722 -7.062 -0.568 1 98.56 89 GLU B O 1
ATOM 2167 N N . ILE B 1 90 ? 0.324 -5.355 0.48 1 98.44 90 ILE B N 1
ATOM 2168 C CA . ILE B 1 90 ? 0.16 -4.469 -0.666 1 98.44 90 ILE B CA 1
ATOM 2169 C C . ILE B 1 90 ? 1.506 -3.848 -1.034 1 98.44 90 ILE B C 1
ATOM 2171 O O . ILE B 1 90 ? 2.418 -3.795 -0.207 1 98.44 90 ILE B O 1
ATOM 2175 N N . GLY B 1 91 ? 1.662 -3.48 -2.262 1 98.12 91 GLY B N 1
ATOM 2176 C CA . GLY B 1 91 ? 2.834 -2.791 -2.773 1 98.12 91 GLY B CA 1
ATOM 2177 C C . GLY B 1 91 ? 2.521 -1.855 -3.926 1 98.12 91 GLY B C 1
ATOM 2178 O O . GLY B 1 91 ? 1.579 -2.092 -4.684 1 98.12 91 GLY B O 1
ATOM 2179 N N . VAL B 1 92 ? 3.305 -0.858 -3.992 1 97.94 92 VAL B N 1
ATOM 2180 C CA . VAL B 1 92 ? 3.244 0.043 -5.137 1 97.94 92 VAL B CA 1
ATOM 2181 C C . VAL B 1 92 ? 4.035 -0.548 -6.305 1 97.94 92 VAL B C 1
ATOM 2183 O O . VAL B 1 92 ? 5.16 -1.018 -6.125 1 97.94 92 VAL B O 1
ATOM 2186 N N . THR B 1 93 ? 3.408 -0.561 -7.5 1 97.75 93 THR B N 1
ATOM 2187 C CA . THR B 1 93 ? 4.141 -1.129 -8.625 1 97.75 93 THR B CA 1
ATOM 2188 C C . THR B 1 93 ? 5.141 -0.12 -9.18 1 97.75 93 THR B C 1
ATOM 2190 O O . THR B 1 93 ? 4.805 1.052 -9.375 1 97.75 93 THR B O 1
ATOM 2193 N N . ALA B 1 94 ? 6.348 -0.56 -9.312 1 97.75 94 ALA B N 1
ATOM 2194 C CA . ALA B 1 94 ? 7.371 0.227 -9.992 1 97.75 94 ALA B CA 1
ATOM 2195 C C . ALA B 1 94 ? 7.367 -0.046 -11.492 1 97.75 94 ALA B C 1
ATOM 2197 O O . ALA B 1 94 ? 7.613 0.857 -12.297 1 97.75 94 ALA B O 1
ATOM 2198 N N . SER B 1 95 ? 7.117 -1.27 -11.836 1 97.5 95 SER B N 1
ATOM 2199 C CA . SER B 1 95 ? 7.039 -1.658 -13.234 1 97.5 95 SER B CA 1
ATOM 2200 C C . SER B 1 95 ? 6.156 -2.889 -13.422 1 97.5 95 SER B C 1
ATOM 2202 O O . SER B 1 95 ? 6.191 -3.811 -12.602 1 97.5 95 SER B O 1
ATOM 2204 N N . VAL B 1 96 ? 5.336 -2.898 -14.477 1 97.81 96 VAL B N 1
ATOM 2205 C CA . VAL B 1 96 ? 4.531 -4.035 -14.914 1 97.81 96 VAL B CA 1
ATOM 2206 C C . VAL B 1 96 ? 4.723 -4.258 -16.422 1 97.81 96 VAL B C 1
ATOM 2208 O O . VAL B 1 96 ? 4.316 -3.424 -17.234 1 97.81 96 VAL B O 1
ATOM 2211 N N . VAL B 1 97 ? 5.375 -5.32 -16.719 1 98.38 97 VAL B N 1
ATOM 2212 C CA . VAL B 1 97 ? 5.586 -5.688 -18.109 1 98.38 97 VAL B CA 1
ATOM 2213 C C . VAL B 1 97 ? 4.957 -7.051 -18.391 1 98.38 97 VAL B C 1
ATOM 2215 O O . VAL B 1 97 ? 5.344 -8.055 -17.797 1 98.38 97 VAL B O 1
ATOM 2218 N N . LEU B 1 98 ? 3.967 -7.113 -19.234 1 98.56 98 LEU B N 1
ATOM 2219 C CA . LEU B 1 98 ? 3.291 -8.336 -19.672 1 98.56 98 LEU B CA 1
ATOM 2220 C C . LEU B 1 98 ? 3.404 -8.516 -21.172 1 98.56 98 LEU B C 1
ATOM 2222 O O . LEU B 1 98 ? 2.932 -7.668 -21.938 1 98.56 98 LEU B O 1
ATOM 2226 N N . LYS B 1 99 ? 4.035 -9.57 -21.578 1 98.62 99 LYS B N 1
ATOM 2227 C CA . LYS B 1 99 ? 4.141 -9.836 -23 1 98.62 99 LYS B CA 1
ATOM 2228 C C . LYS B 1 99 ? 2.801 -10.281 -23.578 1 98.62 99 LYS B C 1
ATOM 2230 O O . LYS B 1 99 ? 1.85 -10.531 -22.828 1 98.62 99 LYS B O 1
ATOM 2235 N N . GLU B 1 100 ? 2.721 -10.414 -24.891 1 97.75 100 GLU B N 1
ATOM 2236 C CA . GLU B 1 100 ? 1.491 -10.773 -25.594 1 97.75 100 GLU B CA 1
ATOM 2237 C C . GLU B 1 100 ? 0.99 -12.148 -25.172 1 97.75 100 GLU B C 1
ATOM 2239 O O . GLU B 1 100 ? -0.219 -12.367 -25.047 1 97.75 100 GLU B O 1
ATOM 2244 N N . ASN B 1 101 ? 1.88 -13.047 -24.844 1 98.12 101 ASN B N 1
ATOM 2245 C CA . ASN B 1 101 ? 1.513 -14.406 -24.469 1 98.12 101 ASN B CA 1
ATOM 2246 C C . ASN B 1 101 ? 1.572 -14.609 -22.953 1 98.12 101 ASN B C 1
ATOM 2248 O O . ASN B 1 101 ? 1.868 -15.711 -22.484 1 98.12 101 ASN B O 1
ATOM 2252 N N . PHE B 1 102 ? 1.407 -13.531 -22.25 1 98.75 102 PHE B N 1
ATOM 2253 C CA . PHE B 1 102 ? 1.452 -13.539 -20.797 1 98.75 102 PHE B CA 1
ATOM 2254 C C . PHE B 1 102 ? 0.568 -14.641 -20.234 1 98.75 102 PHE B C 1
ATOM 2256 O O . PHE B 1 102 ? 0.941 -15.305 -19.266 1 98.75 102 PHE B O 1
ATOM 2263 N N . GLU B 1 103 ? -0.58 -14.898 -20.844 1 97.69 103 GLU B N 1
ATOM 2264 C CA . GLU B 1 103 ? -1.569 -15.836 -20.312 1 97.69 103 GLU B CA 1
ATOM 2265 C C . GLU B 1 103 ? -1.09 -17.281 -20.438 1 97.69 103 GLU B C 1
ATOM 2267 O O . GLU B 1 103 ? -1.673 -18.188 -19.844 1 97.69 103 GLU B O 1
ATOM 2272 N N . ALA B 1 104 ? -0.028 -17.5 -21.125 1 98.44 104 ALA B N 1
ATOM 2273 C CA . ALA B 1 104 ? 0.572 -18.828 -21.234 1 98.44 104 ALA B CA 1
ATOM 2274 C C . ALA B 1 104 ? 1.452 -19.141 -20.031 1 98.44 104 ALA B C 1
ATOM 2276 O O . ALA B 1 104 ? 1.994 -20.234 -19.906 1 98.44 104 ALA B O 1
ATOM 2277 N N . SER B 1 105 ? 1.633 -18.203 -19.141 1 98.88 105 SER B N 1
ATOM 2278 C CA . SER B 1 105 ? 2.443 -18.406 -17.938 1 98.88 105 SER B CA 1
ATOM 2279 C C . SER B 1 105 ? 1.91 -19.562 -17.094 1 98.88 105 SER B C 1
ATOM 2281 O O . SER B 1 105 ? 0.705 -19.656 -16.859 1 98.88 105 SER B O 1
ATOM 2283 N N . LYS B 1 106 ? 2.812 -20.391 -16.625 1 98.81 106 LYS B N 1
ATOM 2284 C CA . LYS B 1 106 ? 2.447 -21.531 -15.789 1 98.81 106 LYS B CA 1
ATOM 2285 C C . LYS B 1 106 ? 3.164 -21.469 -14.445 1 98.81 106 LYS B C 1
ATOM 2287 O O . LYS B 1 106 ? 2.783 -22.172 -13.5 1 98.81 106 LYS B O 1
ATOM 2292 N N . PHE B 1 107 ? 4.203 -20.672 -14.375 1 98.62 107 PHE B N 1
ATOM 2293 C CA . PHE B 1 107 ? 5.004 -20.547 -13.164 1 98.62 107 PHE B CA 1
ATOM 2294 C C . PHE B 1 107 ? 5.34 -19.094 -12.867 1 98.62 107 PHE B C 1
ATOM 2296 O O . PHE B 1 107 ? 5.426 -18.281 -13.781 1 98.62 107 PHE B O 1
ATOM 2303 N N . VAL B 1 108 ? 5.477 -18.766 -11.664 1 98.56 108 VAL B N 1
ATOM 2304 C CA . VAL B 1 108 ? 5.934 -17.453 -11.219 1 98.56 108 VAL B CA 1
ATOM 2305 C C . VAL B 1 108 ? 6.992 -17.625 -10.133 1 98.56 108 VAL B C 1
ATOM 2307 O O . VAL B 1 108 ? 6.855 -18.469 -9.242 1 98.56 108 VAL B O 1
ATOM 2310 N N . THR B 1 109 ? 8.039 -16.922 -10.18 1 98.06 109 THR B N 1
ATOM 2311 C CA . THR B 1 109 ? 8.969 -16.812 -9.062 1 98.06 109 THR B CA 1
ATOM 2312 C C . THR B 1 109 ? 8.758 -15.492 -8.32 1 98.06 109 THR B C 1
ATOM 2314 O O . THR B 1 109 ? 8.406 -14.484 -8.922 1 98.06 109 THR B O 1
ATOM 2317 N N . LEU B 1 110 ? 8.945 -15.531 -7.059 1 98.38 110 LEU B N 1
ATOM 2318 C CA . LEU B 1 110 ? 8.93 -14.336 -6.223 1 98.38 110 LEU B CA 1
ATOM 2319 C C . LEU B 1 110 ? 10.258 -14.164 -5.488 1 98.38 110 LEU B C 1
ATOM 2321 O O . LEU B 1 110 ? 10.625 -15.008 -4.664 1 98.38 110 LEU B O 1
ATOM 2325 N N . GLU B 1 111 ? 10.953 -13.164 -5.852 1 97.94 111 GLU B N 1
ATOM 2326 C CA . GLU B 1 111 ? 12.141 -12.727 -5.121 1 97.94 111 GLU B CA 1
ATOM 2327 C C . GLU B 1 111 ? 11.844 -11.5 -4.266 1 97.94 111 GLU B C 1
ATOM 2329 O O . GLU B 1 111 ? 11.312 -10.5 -4.762 1 97.94 111 GLU B O 1
ATOM 2334 N N . VAL B 1 112 ? 12.07 -11.602 -3 1 98.06 112 VAL B N 1
ATOM 2335 C CA . VAL B 1 112 ? 11.883 -10.492 -2.068 1 98.06 112 VAL B CA 1
ATOM 2336 C C . VAL B 1 112 ? 13.234 -9.906 -1.681 1 98.06 112 VAL B C 1
ATOM 2338 O O . VAL B 1 112 ? 14.102 -10.617 -1.169 1 98.06 112 VAL B O 1
ATOM 2341 N N . ILE B 1 113 ? 13.422 -8.625 -1.922 1 97.75 113 ILE B N 1
ATOM 2342 C CA . ILE B 1 113 ? 14.688 -7.949 -1.67 1 97.75 113 ILE B CA 1
ATOM 2343 C C . ILE B 1 113 ? 14.492 -6.867 -0.609 1 97.75 113 ILE B C 1
ATOM 2345 O O . ILE B 1 113 ? 13.609 -6.016 -0.736 1 97.75 113 ILE B O 1
ATOM 2349 N N . ASP B 1 114 ? 15.305 -6.906 0.429 1 97.69 114 ASP B N 1
ATOM 2350 C CA . ASP B 1 114 ? 15.312 -5.832 1.416 1 97.69 114 ASP B CA 1
ATOM 2351 C C . ASP B 1 114 ? 15.93 -4.559 0.836 1 97.69 114 ASP B C 1
ATOM 2353 O O . ASP B 1 114 ? 16.984 -4.609 0.194 1 97.69 114 ASP B O 1
ATOM 2357 N N . ILE B 1 115 ? 15.219 -3.512 0.987 1 97.5 115 ILE B N 1
ATOM 2358 C CA . ILE B 1 115 ? 15.812 -2.207 0.705 1 97.5 115 ILE B CA 1
ATOM 2359 C C . ILE B 1 115 ? 16.562 -1.698 1.938 1 97.5 115 ILE B C 1
ATOM 2361 O O . ILE B 1 115 ? 15.93 -1.293 2.922 1 97.5 115 ILE B O 1
ATOM 2365 N N . ALA B 1 116 ? 17.812 -1.716 1.889 1 95.5 116 ALA B N 1
ATOM 2366 C CA . ALA B 1 116 ? 18.641 -1.415 3.049 1 95.5 116 ALA B CA 1
ATOM 2367 C C . ALA B 1 116 ? 18.656 0.082 3.346 1 95.5 116 ALA B C 1
ATOM 2369 O O . ALA B 1 116 ? 18.516 0.902 2.436 1 95.5 116 ALA B O 1
ATOM 2370 N N . SER B 1 117 ? 18.812 0.35 4.633 1 94.88 117 SER B N 1
ATOM 2371 C CA . SER B 1 117 ? 18.938 1.739 5.062 1 94.88 117 SER B CA 1
ATOM 2372 C C . SER B 1 117 ? 20.109 2.424 4.379 1 94.88 117 SER B C 1
ATOM 2374 O O . SER B 1 117 ? 21.188 1.842 4.266 1 94.88 117 SER B O 1
ATOM 2376 N N . THR B 1 118 ? 19.859 3.537 3.84 1 92.75 118 THR B N 1
ATOM 2377 C CA . THR B 1 118 ? 20.859 4.324 3.141 1 92.75 118 THR B CA 1
ATOM 2378 C C . THR B 1 118 ? 20.562 5.812 3.242 1 92.75 118 THR B C 1
ATOM 2380 O O . THR B 1 118 ? 19.484 6.199 3.705 1 92.75 118 THR B O 1
ATOM 2383 N N . GLU B 1 119 ? 21.516 6.645 2.854 1 92.19 119 GLU B N 1
ATOM 2384 C CA . GLU B 1 119 ? 21.312 8.086 2.828 1 92.19 119 GLU B CA 1
ATOM 2385 C C . GLU B 1 119 ? 20.656 8.531 1.518 1 92.19 119 GLU B C 1
ATOM 2387 O O . GLU B 1 119 ? 20.172 9.656 1.408 1 92.19 119 GLU B O 1
ATOM 2392 N N . SER B 1 120 ? 20.734 7.578 0.567 1 95.06 120 SER B N 1
ATOM 2393 C CA . SER B 1 120 ? 20.109 7.867 -0.72 1 95.06 120 SER B CA 1
ATOM 2394 C C . SER B 1 120 ? 19.531 6.609 -1.351 1 95.06 120 SER B C 1
ATOM 2396 O O . SER B 1 120 ? 20.141 5.543 -1.309 1 95.06 120 SER B O 1
ATOM 2398 N N . LEU B 1 121 ? 18.359 6.809 -1.965 1 96.12 121 LEU B N 1
ATOM 2399 C CA . LEU B 1 121 ? 17.734 5.68 -2.641 1 96.12 121 LEU B CA 1
ATOM 2400 C C . LEU B 1 121 ? 17.938 5.762 -4.148 1 96.12 121 LEU B C 1
ATOM 2402 O O . LEU B 1 121 ? 17.531 4.863 -4.887 1 96.12 121 LEU B O 1
ATOM 2406 N N . GLU B 1 122 ? 18.594 6.77 -4.582 1 93.75 122 GLU B N 1
ATOM 2407 C CA . GLU B 1 122 ? 18.75 7.004 -6.012 1 93.75 122 GLU B CA 1
ATOM 2408 C C . GLU B 1 122 ? 19.5 5.855 -6.684 1 93.75 122 GLU B C 1
ATOM 2410 O O . GLU B 1 122 ? 19.266 5.555 -7.855 1 93.75 122 GLU B O 1
ATOM 2415 N N . SER B 1 123 ? 20.359 5.258 -5.984 1 91.56 123 SER B N 1
ATOM 2416 C CA . SER B 1 123 ? 21.203 4.223 -6.578 1 91.56 123 SER B CA 1
ATOM 2417 C C . SER B 1 123 ? 20.578 2.842 -6.418 1 91.56 123 SER B C 1
ATOM 2419 O O . SER B 1 123 ? 21.125 1.845 -6.898 1 91.56 123 SER B O 1
ATOM 2421 N N . PHE B 1 124 ? 19.484 2.752 -5.715 1 96.12 124 PHE B N 1
ATOM 2422 C CA . PHE B 1 124 ? 18.844 1.456 -5.523 1 96.12 124 PHE B CA 1
ATOM 2423 C C . PHE B 1 124 ? 18.297 0.921 -6.844 1 96.12 124 PHE B C 1
ATOM 2425 O O . PHE B 1 124 ? 17.594 1.628 -7.559 1 96.12 124 PHE B O 1
ATOM 2432 N N . PRO B 1 125 ? 18.656 -0.263 -7.18 1 95.88 125 PRO B N 1
ATOM 2433 C CA . PRO B 1 125 ? 18.156 -0.848 -8.422 1 95.88 125 PRO B CA 1
ATOM 2434 C C . PRO B 1 125 ? 16.688 -1.283 -8.328 1 95.88 125 PRO B C 1
ATOM 2436 O O . PRO B 1 125 ? 16.406 -2.475 -8.172 1 95.88 125 PRO B O 1
ATOM 2439 N N . LEU B 1 126 ? 15.836 -0.333 -8.555 1 96.25 126 LEU B N 1
ATOM 2440 C CA . LEU B 1 126 ? 14.406 -0.582 -8.406 1 96.25 126 LEU B CA 1
ATOM 2441 C C . LEU B 1 126 ? 13.859 -1.33 -9.617 1 96.25 126 LEU B C 1
ATOM 2443 O O . LEU B 1 126 ? 13.023 -2.227 -9.469 1 96.25 126 LEU B O 1
ATOM 2447 N N . HIS B 1 127 ? 14.32 -1.075 -10.781 1 93.19 127 HIS B N 1
ATOM 2448 C CA . HIS B 1 127 ? 13.789 -1.635 -12.016 1 93.19 127 HIS B CA 1
ATOM 2449 C C . HIS B 1 127 ? 14.578 -2.861 -12.461 1 93.19 127 HIS B C 1
ATOM 2451 O O . HIS B 1 127 ? 15.781 -2.945 -12.211 1 93.19 127 HIS B O 1
ATOM 2457 N N . GLU B 1 128 ? 13.805 -3.77 -12.953 1 93.56 128 GLU B N 1
ATOM 2458 C CA . GLU B 1 128 ? 14.375 -4.988 -13.516 1 93.56 128 GLU B CA 1
ATOM 2459 C C . GLU B 1 128 ? 14 -5.152 -14.984 1 93.56 128 GLU B C 1
ATOM 2461 O O . GLU B 1 128 ? 12.859 -4.887 -15.375 1 93.56 128 GLU B O 1
ATOM 2466 N N . LYS B 1 129 ? 14.969 -5.648 -15.773 1 94.44 129 LYS B N 1
ATOM 2467 C CA . LYS B 1 129 ? 14.672 -5.926 -17.172 1 94.44 129 LYS B CA 1
ATOM 2468 C C . LYS B 1 129 ? 14.016 -7.297 -17.344 1 94.44 129 LYS B C 1
ATOM 2470 O O . LYS B 1 129 ? 14.391 -8.25 -16.656 1 94.44 129 LYS B O 1
ATOM 2475 N N . ILE B 1 130 ? 13.039 -7.312 -18.203 1 97.31 130 ILE B N 1
ATOM 2476 C CA . ILE B 1 130 ? 12.438 -8.594 -18.547 1 97.31 130 ILE B CA 1
ATOM 2477 C C . ILE B 1 130 ? 13.336 -9.336 -19.531 1 97.31 130 ILE B C 1
ATOM 2479 O O . ILE B 1 130 ? 13.891 -8.734 -20.453 1 97.31 130 ILE B O 1
ATOM 2483 N N . GLN B 1 131 ? 13.5 -10.656 -19.344 1 97.06 131 GLN B N 1
ATOM 2484 C CA . GLN B 1 131 ? 14.344 -11.492 -20.188 1 97.06 131 GLN B CA 1
ATOM 2485 C C . GLN B 1 131 ? 13.516 -12.203 -21.25 1 97.06 131 GLN B C 1
ATOM 2487 O O . GLN B 1 131 ? 12.281 -12.211 -21.188 1 97.06 131 GLN B O 1
ATOM 2492 N N . GLU B 1 132 ? 14.195 -12.805 -22.172 1 95.5 132 GLU B N 1
ATOM 2493 C CA . GLU B 1 132 ? 13.555 -13.391 -23.344 1 95.5 132 GLU B CA 1
ATOM 2494 C C . GLU B 1 132 ? 12.617 -14.531 -22.938 1 95.5 132 GLU B C 1
ATOM 2496 O O . GLU B 1 132 ? 11.5 -14.625 -23.453 1 95.5 132 GLU B O 1
ATOM 2501 N N . GLU B 1 133 ? 13 -15.305 -22 1 96.44 133 GLU B N 1
ATOM 2502 C CA . GLU B 1 133 ? 12.242 -16.5 -21.641 1 96.44 133 GLU B CA 1
ATOM 2503 C C . GLU B 1 133 ? 11.094 -16.156 -20.703 1 96.44 133 GLU B C 1
ATOM 2505 O O . GLU B 1 133 ? 10.242 -17 -20.422 1 96.44 133 GLU B O 1
ATOM 2510 N N . GLU B 1 134 ? 11.125 -15 -20.219 1 98.56 134 GLU B N 1
ATOM 2511 C CA . GLU B 1 134 ? 10.094 -14.547 -19.281 1 98.56 134 GLU B CA 1
ATOM 2512 C C . GLU B 1 134 ? 8.867 -14.023 -20.031 1 98.56 134 GLU B C 1
ATOM 2514 O O . GLU B 1 134 ? 9 -13.414 -21.094 1 98.56 134 GLU B O 1
ATOM 2519 N N . LEU B 1 135 ? 7.668 -14.227 -19.5 1 98.88 135 LEU B N 1
ATOM 2520 C CA . LEU B 1 135 ? 6.43 -13.812 -20.156 1 98.88 135 LEU B CA 1
ATOM 2521 C C . LEU B 1 135 ? 5.875 -12.547 -19.516 1 98.88 135 LEU B C 1
ATOM 2523 O O . LEU B 1 135 ? 5.027 -11.867 -20.109 1 98.88 135 LEU B O 1
ATOM 2527 N N . GLY B 1 136 ? 6.305 -12.219 -18.375 1 98.75 136 GLY B N 1
ATOM 2528 C CA . GLY B 1 136 ? 5.918 -11.039 -17.625 1 98.75 136 GLY B CA 1
ATOM 2529 C C . GLY B 1 136 ? 6.773 -10.805 -16.391 1 98.75 136 GLY B C 1
ATOM 2530 O O . GLY B 1 136 ? 7.461 -11.711 -15.922 1 98.75 136 GLY B O 1
ATOM 2531 N N . LYS B 1 137 ? 6.762 -9.656 -15.93 1 98.81 137 LYS B N 1
ATOM 2532 C CA . LYS B 1 137 ? 7.504 -9.266 -14.734 1 98.81 137 LYS B CA 1
ATOM 2533 C C . LYS B 1 137 ? 6.82 -8.102 -14.023 1 98.81 137 LYS B C 1
ATOM 2535 O O . LYS B 1 137 ? 6.441 -7.113 -14.656 1 98.81 137 LYS B O 1
ATOM 2540 N N . VAL B 1 138 ? 6.504 -8.242 -12.789 1 98.69 138 VAL B N 1
ATOM 2541 C CA . VAL B 1 138 ? 5.93 -7.211 -11.938 1 98.69 138 VAL B CA 1
ATOM 2542 C C . VAL B 1 138 ? 6.906 -6.867 -10.812 1 98.69 138 VAL B C 1
ATOM 2544 O O . VAL B 1 138 ? 7.324 -7.742 -10.055 1 98.69 138 VAL B O 1
ATOM 2547 N N . ILE B 1 139 ? 7.312 -5.625 -10.766 1 98.75 139 ILE B N 1
ATOM 2548 C CA . ILE B 1 139 ? 8.133 -5.109 -9.672 1 98.75 139 ILE B CA 1
ATOM 2549 C C . ILE B 1 139 ? 7.289 -4.215 -8.766 1 98.75 139 ILE B C 1
ATOM 2551 O O . ILE B 1 139 ? 6.695 -3.24 -9.234 1 98.75 139 ILE B O 1
ATOM 2555 N N . SER B 1 140 ? 7.184 -4.551 -7.582 1 98.56 140 SER B N 1
ATOM 2556 C CA . SER B 1 140 ? 6.488 -3.732 -6.598 1 98.56 140 SER B CA 1
ATOM 2557 C C . SER B 1 140 ? 7.359 -3.477 -5.371 1 98.56 140 SER B C 1
ATOM 2559 O O . SER B 1 140 ? 8.336 -4.191 -5.141 1 98.56 140 SER B O 1
ATOM 2561 N N . TYR B 1 141 ? 7.074 -2.422 -4.672 1 98.69 141 TYR B N 1
ATOM 2562 C CA . TYR B 1 141 ? 7.773 -2.139 -3.424 1 98.69 141 TYR B CA 1
ATOM 2563 C C . TYR B 1 141 ? 6.797 -1.71 -2.334 1 98.69 141 TYR B C 1
ATOM 2565 O O . TYR B 1 141 ? 5.699 -1.234 -2.629 1 98.69 141 TYR B O 1
ATOM 2573 N N . ASN B 1 142 ? 7.121 -1.972 -1.142 1 98.5 142 ASN B N 1
ATOM 2574 C CA . ASN B 1 142 ? 6.445 -1.503 0.064 1 98.5 142 ASN B CA 1
ATOM 2575 C C . ASN B 1 142 ? 7.398 -0.737 0.978 1 98.5 142 ASN B C 1
ATOM 2577 O O . ASN B 1 142 ? 8.211 -1.342 1.684 1 98.5 142 ASN B O 1
ATOM 2581 N N . PRO B 1 143 ? 7.324 0.582 0.967 1 98.12 143 PRO B N 1
ATOM 2582 C CA . PRO B 1 143 ? 8.289 1.374 1.727 1 98.12 143 PRO B CA 1
ATOM 2583 C C . PRO B 1 143 ? 8.023 1.358 3.229 1 98.12 143 PRO B C 1
ATOM 2585 O O . PRO B 1 143 ? 8.852 1.812 4.016 1 98.12 143 PRO B O 1
ATOM 2588 N N . ASP B 1 144 ? 6.875 0.859 3.627 1 98.06 144 ASP B N 1
ATOM 2589 C CA . ASP B 1 144 ? 6.598 0.641 5.043 1 98.06 144 ASP B CA 1
ATOM 2590 C C . ASP B 1 144 ? 7.461 -0.486 5.605 1 98.06 144 ASP B C 1
ATOM 2592 O O . ASP B 1 144 ? 7.84 -0.459 6.777 1 98.06 144 ASP B O 1
ATOM 2596 N N . LYS B 1 145 ? 7.73 -1.45 4.816 1 97.81 145 LYS B N 1
ATOM 2597 C CA . LYS B 1 145 ? 8.539 -2.611 5.168 1 97.81 145 LYS B CA 1
ATOM 2598 C C . LYS B 1 145 ? 9.914 -2.541 4.512 1 97.81 145 LYS B C 1
ATOM 2600 O O . LYS B 1 145 ? 10.805 -3.338 4.832 1 97.81 145 LYS B O 1
ATOM 2605 N N . TRP B 1 146 ? 10.086 -1.659 3.654 1 98.06 146 TRP B N 1
ATOM 2606 C CA . TRP B 1 146 ? 11.273 -1.491 2.824 1 98.06 146 TRP B CA 1
ATOM 2607 C C . TRP B 1 146 ? 11.648 -2.801 2.137 1 98.06 146 TRP B C 1
ATOM 2609 O O . TRP B 1 146 ? 12.766 -3.297 2.301 1 98.06 146 TRP B O 1
ATOM 2619 N N . LYS B 1 147 ? 10.734 -3.211 1.309 1 98.5 147 LYS B N 1
ATOM 2620 C CA . LYS B 1 147 ? 10.922 -4.426 0.519 1 98.5 147 LYS B CA 1
ATOM 2621 C C . LYS B 1 147 ? 10.539 -4.195 -0.941 1 98.5 147 LYS B C 1
ATOM 2623 O O . LYS B 1 147 ? 9.609 -3.441 -1.234 1 98.5 147 LYS B O 1
ATOM 2628 N N . LYS B 1 148 ? 11.312 -4.773 -1.752 1 98.62 148 LYS B N 1
ATOM 2629 C CA . LYS B 1 148 ? 11.023 -4.875 -3.178 1 98.62 148 LYS B CA 1
ATOM 2630 C C . LYS B 1 148 ? 10.656 -6.305 -3.566 1 98.62 148 LYS B C 1
ATOM 2632 O O . LYS B 1 148 ? 11.352 -7.254 -3.184 1 98.62 148 LYS B O 1
ATOM 2637 N N . ASN B 1 149 ? 9.547 -6.488 -4.199 1 98.69 149 ASN B N 1
ATOM 2638 C CA . ASN B 1 149 ? 9.133 -7.785 -4.723 1 98.69 149 ASN B CA 1
ATOM 2639 C C . ASN B 1 149 ? 9.312 -7.863 -6.234 1 98.69 149 ASN B C 1
ATOM 2641 O O . ASN B 1 149 ? 8.938 -6.938 -6.957 1 98.69 149 ASN B O 1
ATOM 2645 N N . ILE B 1 150 ? 9.883 -8.93 -6.672 1 98.69 150 ILE B N 1
ATOM 2646 C CA . ILE B 1 150 ? 10.016 -9.219 -8.094 1 98.69 150 ILE B CA 1
ATOM 2647 C C . ILE B 1 150 ? 9.234 -10.484 -8.438 1 98.69 150 ILE B C 1
ATOM 2649 O O . ILE B 1 150 ? 9.617 -11.586 -8.031 1 98.69 150 ILE B O 1
ATOM 2653 N N . PHE B 1 151 ? 8.172 -10.352 -9.172 1 98.81 151 PHE B N 1
ATOM 2654 C CA . PHE B 1 151 ? 7.418 -11.477 -9.719 1 98.81 151 PHE B CA 1
ATOM 2655 C C . PHE B 1 151 ? 7.785 -11.719 -11.172 1 98.81 151 PHE B C 1
ATOM 2657 O O . PHE B 1 151 ? 7.617 -10.836 -12.016 1 98.81 151 PHE B O 1
ATOM 2664 N N . THR B 1 152 ? 8.281 -12.852 -11.438 1 98.81 152 THR B N 1
ATOM 2665 C CA . THR B 1 152 ? 8.648 -13.203 -12.812 1 98.81 152 THR B CA 1
ATOM 2666 C C . THR B 1 152 ? 7.832 -14.391 -13.305 1 98.81 152 THR B C 1
ATOM 2668 O O . THR B 1 152 ? 7.75 -15.414 -12.625 1 98.81 152 THR B O 1
ATOM 2671 N N . PHE B 1 153 ? 7.258 -14.297 -14.492 1 98.88 153 PHE B N 1
ATOM 2672 C CA . PHE B 1 153 ? 6.32 -15.273 -15.031 1 98.88 153 PHE B CA 1
ATOM 2673 C C . PHE B 1 153 ? 6.969 -16.094 -16.141 1 98.88 153 PHE B C 1
ATOM 2675 O O . PHE B 1 153 ? 7.672 -15.539 -17 1 98.88 153 PHE B O 1
ATOM 2682 N N . TYR B 1 154 ? 6.691 -17.391 -16.109 1 98.75 154 TYR B N 1
ATOM 2683 C CA . TYR B 1 154 ? 7.301 -18.312 -17.062 1 98.75 154 TYR B CA 1
ATOM 2684 C C . TYR B 1 154 ? 6.27 -19.281 -17.625 1 98.75 154 TYR B C 1
ATOM 2686 O O . TYR B 1 154 ? 5.355 -19.703 -16.906 1 98.75 154 TYR B O 1
ATOM 2694 N N . ALA B 1 155 ? 6.453 -19.703 -18.859 1 98.56 155 ALA B N 1
ATOM 2695 C CA . ALA B 1 155 ? 5.68 -20.812 -19.406 1 98.56 155 ALA B CA 1
ATOM 2696 C C . ALA B 1 155 ? 6.234 -22.156 -18.953 1 98.56 155 ALA B C 1
ATOM 2698 O O . ALA B 1 155 ? 5.477 -23.078 -18.672 1 98.56 155 ALA B O 1
ATOM 2699 N N . ASP B 1 156 ? 7.574 -22.266 -18.875 1 97.94 156 ASP B N 1
ATOM 2700 C CA . ASP B 1 156 ? 8.258 -23.469 -18.438 1 97.94 156 ASP B CA 1
ATOM 2701 C C . ASP B 1 156 ? 8.805 -23.297 -17.016 1 97.94 156 ASP B C 1
ATOM 2703 O O . ASP B 1 156 ? 9.219 -22.203 -16.641 1 97.94 156 ASP B O 1
ATOM 2707 N N . LYS B 1 157 ? 8.836 -24.391 -16.375 1 96.75 157 LYS B N 1
ATOM 2708 C CA . LYS B 1 157 ? 9.336 -24.344 -14.992 1 96.75 157 LYS B CA 1
ATOM 2709 C C . LYS B 1 157 ? 10.773 -23.844 -14.945 1 96.75 157 LYS B C 1
ATOM 2711 O O . LYS B 1 157 ? 11.672 -24.453 -15.531 1 96.75 157 LYS B O 1
ATOM 2716 N N . PRO B 1 158 ? 10.969 -22.734 -14.227 1 95.56 158 PRO B N 1
ATOM 2717 C CA . PRO B 1 158 ? 12.344 -22.25 -14.117 1 95.56 158 PRO B CA 1
ATOM 2718 C C . PRO B 1 158 ? 13.164 -23.047 -13.102 1 95.56 158 PRO B C 1
ATOM 2720 O O . PRO B 1 158 ? 12.602 -23.797 -12.289 1 95.56 158 PRO B O 1
ATOM 2723 N N . GLN B 1 159 ? 14.461 -22.891 -13.219 1 91.19 159 GLN B N 1
ATOM 2724 C CA . GLN B 1 159 ? 15.328 -23.5 -12.211 1 91.19 159 GLN B CA 1
ATOM 2725 C C . GLN B 1 159 ? 15.141 -22.812 -10.852 1 91.19 159 GLN B C 1
ATOM 2727 O O . GLN B 1 159 ? 15.172 -21.594 -10.758 1 91.19 159 GLN B O 1
ATOM 2732 N N . LYS B 1 160 ? 14.867 -23.656 -9.93 1 86.88 160 LYS B N 1
ATOM 2733 C CA . LYS B 1 160 ? 14.656 -23.109 -8.594 1 86.88 160 LYS B CA 1
ATOM 2734 C C . LYS B 1 160 ? 15.961 -22.562 -8.008 1 86.88 160 LYS B C 1
ATOM 2736 O O . LYS B 1 160 ? 17 -23.203 -8.102 1 86.88 160 LYS B O 1
ATOM 2741 N N . GLN B 1 161 ? 15.859 -21.375 -7.531 1 90.69 161 GLN B N 1
ATOM 2742 C CA . GLN B 1 161 ? 16.984 -20.766 -6.844 1 90.69 161 GLN B CA 1
ATOM 2743 C C . GLN B 1 161 ? 16.734 -20.688 -5.34 1 90.69 161 GLN B C 1
ATOM 2745 O O . GLN B 1 161 ? 15.594 -20.594 -4.898 1 90.69 161 GLN B O 1
ATOM 2750 N N . GLU B 1 162 ? 17.828 -20.641 -4.637 1 88.06 162 GLU B N 1
ATOM 2751 C CA . GLU B 1 162 ? 17.703 -20.547 -3.186 1 88.06 162 GLU B CA 1
ATOM 2752 C C . GLU B 1 162 ? 17.047 -19.219 -2.775 1 88.06 162 GLU B C 1
ATOM 2754 O O . GLU B 1 162 ? 17.344 -18.172 -3.355 1 88.06 162 GLU B O 1
ATOM 2759 N N . ASN B 1 163 ? 16.203 -19.172 -1.87 1 88.88 163 ASN B N 1
ATOM 2760 C CA . ASN B 1 163 ? 15.555 -18.016 -1.25 1 88.88 163 ASN B CA 1
ATOM 2761 C C . ASN B 1 163 ? 14.562 -17.359 -2.197 1 88.88 163 ASN B C 1
ATOM 2763 O O . ASN B 1 163 ? 14.172 -16.203 -1.99 1 88.88 163 ASN B O 1
ATOM 2767 N N . ILE B 1 164 ? 14.359 -17.969 -3.314 1 95.19 164 ILE B N 1
ATOM 2768 C CA . ILE B 1 164 ? 13.328 -17.516 -4.242 1 95.19 164 ILE B CA 1
ATOM 2769 C C . ILE B 1 164 ? 12.172 -18.5 -4.258 1 95.19 164 ILE B C 1
ATOM 2771 O O . ILE B 1 164 ? 12.383 -19.719 -4.375 1 95.19 164 ILE B O 1
ATOM 2775 N N . GLN B 1 165 ? 11.008 -18.031 -4.109 1 96.44 165 GLN B N 1
ATOM 2776 C CA . GLN B 1 165 ? 9.828 -18.891 -4.105 1 96.44 165 GLN B CA 1
ATOM 2777 C C . GLN B 1 165 ? 9.359 -19.188 -5.523 1 96.44 165 GLN B C 1
ATOM 2779 O O . GLN B 1 165 ? 9.422 -18.312 -6.398 1 96.44 165 GLN B O 1
ATOM 2784 N N . LEU B 1 166 ? 8.961 -20.391 -5.648 1 97.44 166 LEU B N 1
ATOM 2785 C CA . LEU B 1 166 ? 8.391 -20.812 -6.922 1 97.44 166 LEU B CA 1
ATOM 2786 C C . LEU B 1 166 ? 6.934 -21.234 -6.75 1 97.44 166 LEU B C 1
ATOM 2788 O O . LEU B 1 166 ? 6.609 -22.016 -5.852 1 97.44 166 LEU B O 1
ATOM 2792 N N . PHE B 1 167 ? 6.094 -20.719 -7.609 1 98.31 167 PHE B N 1
ATOM 2793 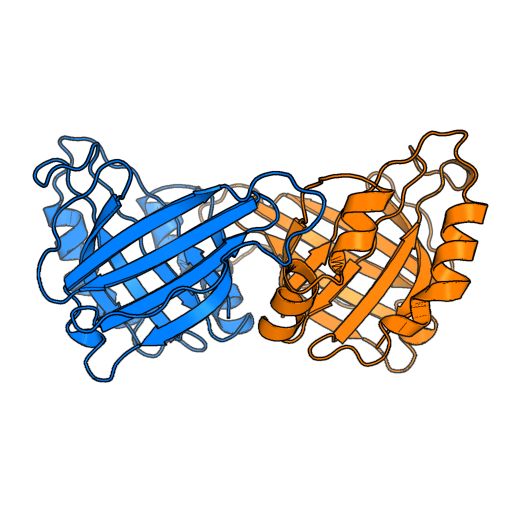C CA . PHE B 1 167 ? 4.676 -21.047 -7.594 1 98.31 167 PHE B CA 1
ATOM 2794 C C . PHE B 1 167 ? 4.234 -21.609 -8.938 1 98.31 167 PHE B C 1
ATOM 2796 O O . PHE B 1 167 ? 4.766 -21.234 -9.984 1 98.31 167 PHE B O 1
ATOM 2803 N N . GLU B 1 168 ? 3.314 -22.469 -8.844 1 98.69 168 GLU B N 1
ATOM 2804 C CA . GLU B 1 168 ? 2.533 -22.859 -10.016 1 98.69 168 GLU B CA 1
ATOM 2805 C C . GLU B 1 168 ? 1.296 -21.969 -10.172 1 98.69 168 GLU B C 1
ATOM 2807 O O . GLU B 1 168 ? 0.63 -21.656 -9.18 1 98.69 168 GLU B O 1
ATOM 2812 N N . ILE B 1 169 ? 1.028 -21.625 -11.43 1 98.81 169 ILE B N 1
ATOM 2813 C CA . ILE B 1 169 ? -0.166 -20.844 -11.734 1 98.81 169 ILE B CA 1
ATOM 2814 C C . ILE B 1 169 ? -1.308 -21.781 -12.117 1 98.81 169 ILE B C 1
ATOM 2816 O O . ILE B 1 169 ? -1.202 -22.531 -13.094 1 98.81 169 ILE B O 1
ATOM 2820 N N . LEU B 1 170 ? -2.387 -21.672 -11.414 1 98.81 170 LEU B N 1
ATOM 2821 C CA . LEU B 1 170 ? -3.533 -22.5 -11.734 1 98.81 170 LEU B CA 1
ATOM 2822 C C . LEU B 1 170 ? -4.453 -21.812 -12.742 1 98.81 170 LEU B C 1
ATOM 2824 O O . LEU B 1 170 ? -5.121 -22.484 -13.531 1 98.81 170 LEU B O 1
ATOM 2828 N N . HIS B 1 171 ? -4.492 -20.547 -12.688 1 98.81 171 HIS B N 1
ATOM 2829 C CA . HIS B 1 171 ? -5.344 -19.734 -13.555 1 98.81 171 HIS B CA 1
ATOM 2830 C C . HIS B 1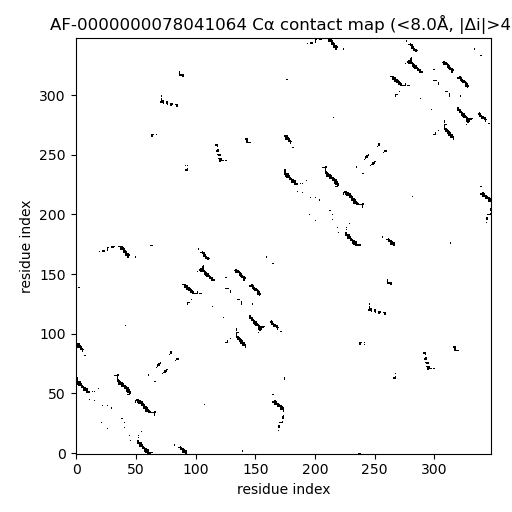 171 ? -4.91 -18.266 -13.555 1 98.81 171 HIS B C 1
ATOM 2832 O O . HIS B 1 171 ? -4.406 -17.766 -12.539 1 98.81 171 HIS B O 1
ATOM 2838 N N . ILE B 1 172 ? -5 -17.609 -14.656 1 98.81 172 ILE B N 1
ATOM 2839 C CA . ILE B 1 172 ? -4.816 -16.172 -14.75 1 98.81 172 ILE B CA 1
ATOM 2840 C C . ILE B 1 172 ? -6.113 -15.508 -15.211 1 98.81 172 ILE B C 1
ATOM 2842 O O . ILE B 1 172 ? -6.66 -15.875 -16.25 1 98.81 172 ILE B O 1
ATOM 2846 N N . SER B 1 173 ? -6.621 -14.625 -14.422 1 98.5 173 SER B N 1
ATOM 2847 C CA . SER B 1 173 ? -7.77 -13.805 -14.805 1 98.5 173 SER B CA 1
ATOM 2848 C C . SER B 1 173 ? -7.336 -12.414 -15.258 1 98.5 173 SER B C 1
ATOM 2850 O O . SER B 1 173 ? -6.461 -11.805 -14.641 1 98.5 173 SER B O 1
ATOM 2852 N N . ARG B 1 174 ? -7.98 -12 -16.391 1 95.81 174 ARG B N 1
ATOM 2853 C CA . ARG B 1 174 ? -7.781 -10.633 -16.875 1 95.81 174 ARG B CA 1
ATOM 2854 C C . ARG B 1 174 ? -9.117 -9.93 -17.094 1 95.81 174 ARG B C 1
ATOM 2856 O O . ARG B 1 174 ? -10.125 -10.578 -17.391 1 95.81 174 ARG B O 1
#